Protein AF-A0A8S3ZNB7-F1 (afdb_monomer)

Foldseek 3Di:
DLVCLVPPPDADLQRPNPDPVSPQGFFDFDDDPDQDDACVQAQHRDQADPVRHGDDFPQVCCVPPPPDDDDDPPDDPVVVVVVVQQCLQAFDWAFDDDDDFQDDPVQAHDPDRPDSQWDWTADDCPPPPQHRGIHTDGHTDWDDDDPVDDHGRTTIGGRHGNDSPSCVQQPNHPVSNVVNDDD

Structure (mmCIF, N/CA/C/O backbone):
data_AF-A0A8S3ZNB7-F1
#
_entry.id   AF-A0A8S3ZNB7-F1
#
loop_
_atom_site.group_PDB
_atom_site.id
_atom_site.type_symbol
_atom_site.label_atom_id
_atom_site.label_alt_id
_atom_site.label_comp_id
_atom_site.label_asym_id
_atom_site.label_entity_id
_atom_site.label_seq_id
_atom_site.pdbx_PDB_ins_code
_atom_site.Cartn_x
_atom_site.Cartn_y
_atom_site.Cartn_z
_atom_site.occupancy
_atom_site.B_iso_or_equiv
_atom_site.auth_seq_id
_atom_site.auth_comp_id
_atom_site.auth_asym_id
_atom_site.auth_atom_id
_atom_site.pdbx_PDB_model_num
ATOM 1 N N . TRP A 1 1 ? 9.602 6.686 -29.258 1.00 55.78 1 TRP A N 1
ATOM 2 C CA . TRP A 1 1 ? 10.074 6.447 -27.876 1.00 55.78 1 TRP A CA 1
ATOM 3 C C . TRP A 1 1 ? 10.249 4.960 -27.547 1.00 55.78 1 TRP A C 1
ATOM 5 O O . TRP A 1 1 ? 11.166 4.653 -26.804 1.00 55.78 1 TRP A O 1
ATOM 15 N N . CYS A 1 2 ? 9.500 4.031 -28.161 1.00 67.31 2 CYS A N 1
ATOM 16 C CA . CYS A 1 2 ? 9.792 2.581 -28.117 1.00 67.31 2 CYS A CA 1
ATOM 17 C C . CYS A 1 2 ? 9.969 1.980 -29.528 1.00 67.31 2 CYS A C 1
ATOM 19 O O . CYS A 1 2 ? 9.557 0.858 -29.792 1.00 67.31 2 CYS A O 1
ATOM 21 N N . SER A 1 3 ? 10.538 2.749 -30.460 1.00 56.16 3 SER A N 1
ATOM 22 C CA . SER A 1 3 ? 10.407 2.554 -31.913 1.00 56.16 3 SER A CA 1
ATOM 23 C C . SER A 1 3 ? 11.008 1.254 -32.470 1.00 56.16 3 SER A C 1
ATOM 25 O O . SER A 1 3 ? 10.801 0.972 -33.639 1.00 56.16 3 SER A O 1
ATOM 27 N N . ASN A 1 4 ? 11.730 0.475 -31.657 1.00 59.22 4 ASN A N 1
ATOM 28 C CA . ASN A 1 4 ? 12.315 -0.817 -32.020 1.00 59.22 4 ASN A CA 1
ATOM 29 C C . ASN A 1 4 ? 12.256 -1.801 -30.832 1.00 59.22 4 ASN A C 1
ATOM 31 O O . ASN A 1 4 ? 13.291 -2.267 -30.362 1.00 59.22 4 ASN A O 1
ATOM 35 N N . GLN A 1 5 ? 11.057 -2.120 -30.321 1.00 56.62 5 GLN A N 1
ATOM 36 C CA . GLN A 1 5 ? 10.879 -3.191 -29.316 1.00 56.62 5 GLN A CA 1
ATOM 37 C C . GLN A 1 5 ? 11.527 -4.515 -29.760 1.00 56.62 5 GLN A C 1
ATOM 39 O O . GLN A 1 5 ? 12.118 -5.207 -28.940 1.00 56.62 5 GLN A O 1
ATOM 44 N N . ALA A 1 6 ? 11.501 -4.812 -31.065 1.00 56.75 6 ALA A N 1
ATOM 45 C CA . ALA A 1 6 ? 12.107 -6.006 -31.655 1.00 56.75 6 ALA A CA 1
ATOM 46 C C . ALA A 1 6 ? 13.646 -6.092 -31.517 1.00 56.75 6 ALA A C 1
ATOM 48 O O . ALA A 1 6 ? 14.192 -7.173 -31.699 1.00 56.75 6 ALA A O 1
ATOM 49 N N . ASN A 1 7 ? 14.339 -4.992 -31.175 1.00 59.81 7 ASN A N 1
ATOM 50 C CA . ASN A 1 7 ? 15.801 -4.954 -30.998 1.00 59.81 7 ASN A CA 1
ATOM 51 C C . ASN A 1 7 ? 16.247 -4.761 -29.537 1.00 59.81 7 ASN A C 1
ATOM 53 O O . ASN A 1 7 ? 17.444 -4.629 -29.280 1.00 59.81 7 ASN A O 1
ATOM 57 N N . MET A 1 8 ? 15.328 -4.717 -28.566 1.00 71.25 8 MET A N 1
ATOM 58 C CA . MET A 1 8 ? 15.715 -4.681 -27.153 1.00 71.25 8 MET A CA 1
ATOM 59 C C . MET A 1 8 ? 15.922 -6.110 -26.649 1.00 71.25 8 MET A C 1
ATOM 61 O O . MET A 1 8 ? 14.964 -6.826 -26.380 1.00 71.25 8 MET A O 1
ATOM 65 N N . MET A 1 9 ? 17.184 -6.523 -26.520 1.00 84.62 9 MET A N 1
ATOM 66 C CA . MET A 1 9 ? 17.544 -7.844 -25.984 1.00 84.62 9 MET A CA 1
ATOM 67 C C . MET A 1 9 ? 17.216 -7.984 -24.488 1.00 84.62 9 MET A C 1
ATOM 69 O O . MET A 1 9 ? 16.972 -9.090 -24.011 1.00 84.62 9 MET A O 1
ATOM 73 N N . PHE A 1 10 ? 17.191 -6.869 -23.751 1.00 89.25 10 PHE A N 1
ATOM 74 C CA . PHE A 1 10 ? 16.991 -6.838 -22.303 1.00 89.25 10 PHE A CA 1
ATOM 75 C C . PHE A 1 10 ? 15.870 -5.880 -21.899 1.00 89.25 10 PHE A C 1
ATOM 77 O O . PHE A 1 10 ? 15.550 -4.924 -22.607 1.00 89.25 10 PHE A O 1
ATOM 84 N N . ARG A 1 11 ? 15.289 -6.152 -20.727 1.00 92.25 11 ARG A N 1
ATOM 85 C CA . ARG A 1 11 ? 14.258 -5.322 -20.097 1.00 92.25 11 ARG A CA 1
ATOM 86 C C . ARG A 1 11 ? 14.862 -3.990 -19.652 1.00 92.25 11 ARG A C 1
ATOM 88 O O . ARG A 1 11 ? 16.027 -3.934 -19.265 1.00 92.25 11 ARG A O 1
ATOM 95 N N . LYS A 1 12 ? 14.052 -2.935 -19.664 1.00 93.44 12 LYS A N 1
ATOM 96 C CA . LYS A 1 12 ? 14.385 -1.680 -18.985 1.00 93.44 12 LYS A CA 1
ATOM 97 C C . LYS A 1 12 ? 14.098 -1.801 -17.493 1.00 93.44 12 LYS A C 1
ATOM 99 O O . LYS A 1 12 ? 13.125 -2.457 -17.129 1.00 93.44 12 LYS A O 1
ATOM 104 N N . ASN A 1 13 ? 14.894 -1.124 -16.666 1.00 95.94 13 ASN A N 1
ATOM 105 C CA . ASN A 1 13 ? 14.754 -1.172 -15.206 1.00 95.94 13 ASN A CA 1
ATOM 106 C C . ASN A 1 13 ? 13.382 -0.648 -14.737 1.00 95.94 13 ASN A C 1
ATOM 108 O O . ASN A 1 13 ? 12.815 -1.157 -13.783 1.00 95.94 13 ASN A O 1
ATOM 112 N N . ASP A 1 14 ? 12.810 0.336 -15.436 1.00 96.12 14 ASP A N 1
ATOM 113 C CA . ASP A 1 14 ? 11.497 0.916 -15.122 1.00 96.12 14 ASP A CA 1
ATOM 114 C C . ASP A 1 14 ? 10.308 0.170 -15.763 1.00 96.12 14 ASP A C 1
ATOM 116 O O . ASP A 1 14 ? 9.155 0.583 -15.620 1.00 96.12 14 ASP A O 1
ATOM 120 N N . GLY A 1 15 ? 10.561 -0.909 -16.510 1.00 95.44 15 GLY A N 1
ATOM 121 C CA . GLY A 1 15 ? 9.535 -1.681 -17.214 1.00 95.44 15 GLY A CA 1
ATOM 122 C C . GLY A 1 15 ? 8.896 -0.977 -18.422 1.00 95.44 15 GLY A C 1
ATOM 123 O O . GLY A 1 15 ? 7.962 -1.522 -19.026 1.00 95.44 15 GLY A O 1
ATOM 124 N N . THR A 1 16 ? 9.366 0.212 -18.819 1.00 94.12 16 THR A N 1
ATOM 125 C CA . THR A 1 16 ? 8.870 0.879 -20.032 1.00 94.12 16 THR A CA 1
ATOM 126 C C . THR A 1 16 ? 9.220 0.084 -21.287 1.00 94.12 16 THR A C 1
ATOM 128 O O . THR A 1 16 ? 10.152 -0.718 -21.326 1.00 94.12 16 THR A O 1
ATOM 131 N N . CYS A 1 17 ? 8.435 0.281 -22.344 1.00 91.38 17 CYS A N 1
ATOM 132 C CA . CYS A 1 17 ? 8.537 -0.442 -23.608 1.00 91.38 17 CYS A CA 1
ATOM 133 C C . CYS A 1 17 ? 8.298 -1.962 -23.534 1.00 91.38 17 CYS A C 1
ATOM 135 O O . CYS A 1 17 ? 8.393 -2.604 -24.575 1.00 91.38 17 CYS A O 1
ATOM 137 N N . ASN A 1 18 ? 7.914 -2.548 -22.392 1.00 91.88 18 ASN A N 1
ATOM 138 C CA . ASN A 1 18 ? 7.404 -3.928 -22.372 1.00 91.88 18 ASN A CA 1
ATOM 139 C C . ASN A 1 18 ? 5.984 -4.010 -22.975 1.00 91.88 18 ASN A C 1
ATOM 141 O O . ASN A 1 18 ? 5.643 -4.935 -23.703 1.00 91.88 18 ASN A O 1
ATOM 145 N N . HIS A 1 19 ? 5.171 -2.975 -22.747 1.00 90.06 19 HIS A N 1
ATOM 146 C CA . HIS A 1 19 ? 3.858 -2.794 -23.368 1.00 90.06 19 HIS A CA 1
ATOM 147 C C . HIS A 1 19 ? 3.830 -1.477 -24.170 1.00 90.06 19 HIS A C 1
ATOM 149 O O . HIS A 1 19 ? 4.389 -0.492 -23.683 1.00 90.06 19 HIS A O 1
ATOM 155 N N . PRO A 1 20 ? 3.151 -1.389 -25.337 1.00 84.81 20 PRO A N 1
ATOM 156 C CA . PRO A 1 20 ? 3.109 -0.165 -26.156 1.00 84.81 20 PRO A CA 1
ATOM 157 C C . PRO A 1 20 ? 2.665 1.100 -25.403 1.00 84.81 20 PRO A C 1
ATOM 159 O O . PRO A 1 20 ? 3.195 2.182 -25.629 1.00 84.81 20 PRO A O 1
ATOM 162 N N . ASN A 1 21 ? 1.742 0.947 -24.449 1.00 87.06 21 ASN A N 1
ATOM 163 C CA . ASN A 1 21 ? 1.253 2.031 -23.579 1.00 87.06 21 ASN A CA 1
ATOM 164 C C . ASN A 1 21 ? 1.983 2.125 -22.222 1.00 87.06 21 ASN A C 1
ATOM 166 O O . ASN A 1 21 ? 1.493 2.783 -21.303 1.00 87.06 21 ASN A O 1
ATOM 170 N N . ASN A 1 22 ? 3.119 1.435 -22.061 1.00 90.69 22 ASN A N 1
ATOM 171 C CA . ASN A 1 22 ? 3.858 1.313 -20.798 1.00 90.69 22 ASN A CA 1
ATOM 172 C C . ASN A 1 22 ? 2.982 0.823 -19.628 1.00 90.69 22 ASN A C 1
ATOM 174 O O . ASN A 1 22 ? 3.114 1.302 -18.503 1.00 90.69 22 ASN A O 1
ATOM 178 N N . LEU A 1 23 ? 2.050 -0.100 -19.892 1.00 91.31 23 LEU A N 1
ATOM 179 C CA . LEU A 1 23 ? 1.300 -0.768 -18.828 1.00 91.31 23 LEU A CA 1
ATOM 180 C C . LEU A 1 23 ? 2.263 -1.647 -18.031 1.00 91.31 23 LEU A C 1
ATOM 182 O O . LEU A 1 23 ? 3.055 -2.370 -18.627 1.00 91.31 23 LEU A O 1
ATOM 186 N N . GLY A 1 24 ? 2.197 -1.561 -16.704 1.00 94.44 24 GLY A N 1
ATOM 187 C CA . GLY A 1 24 ? 3.090 -2.288 -15.799 1.00 94.44 24 GLY A CA 1
ATOM 188 C C . GLY A 1 24 ? 4.463 -1.646 -15.582 1.00 94.44 24 GLY A C 1
ATOM 189 O O . GLY A 1 24 ? 5.250 -2.183 -14.811 1.00 94.44 24 GLY A O 1
ATOM 190 N N . ALA A 1 25 ? 4.752 -0.505 -16.215 1.00 96.19 25 ALA A N 1
ATOM 191 C CA . ALA A 1 25 ? 5.945 0.275 -15.896 1.00 96.19 25 ALA A CA 1
ATOM 192 C C . ALA A 1 25 ? 5.847 0.895 -14.489 1.00 96.19 25 ALA A C 1
ATOM 194 O O . ALA A 1 25 ? 4.748 1.180 -14.002 1.00 96.19 25 ALA A O 1
ATOM 195 N N . ALA A 1 26 ? 6.995 1.143 -13.864 1.00 95.94 26 ALA A N 1
ATOM 196 C CA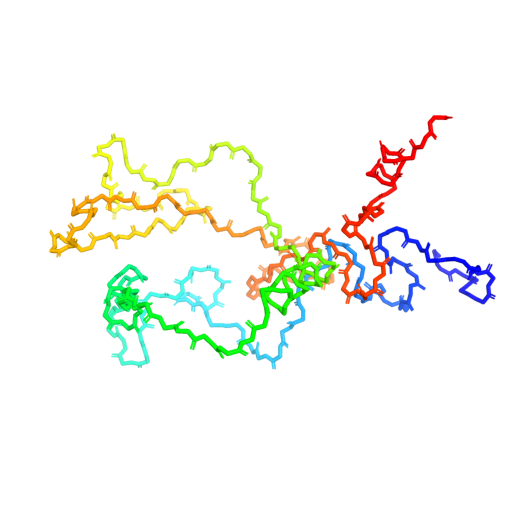 . ALA A 1 26 ? 7.079 1.825 -12.581 1.00 95.94 26 ALA A CA 1
ATOM 197 C C . ALA A 1 26 ? 6.506 3.251 -12.657 1.00 95.94 26 ALA A C 1
ATOM 199 O O . ALA A 1 26 ? 6.530 3.916 -13.696 1.00 95.94 26 ALA A O 1
ATOM 200 N N . GLY A 1 27 ? 5.928 3.720 -11.551 1.00 92.75 27 GLY A N 1
ATOM 201 C CA . GLY A 1 27 ? 5.276 5.029 -11.461 1.00 92.75 27 GLY A CA 1
ATOM 202 C C . GLY A 1 27 ? 3.918 5.107 -12.167 1.00 92.75 27 GLY A C 1
ATOM 203 O O . GLY A 1 27 ? 3.351 6.195 -12.285 1.00 92.75 27 GLY A O 1
ATOM 204 N N . LYS A 1 28 ? 3.370 3.982 -12.643 1.00 92.19 28 LYS A N 1
ATOM 205 C CA . LYS A 1 28 ? 2.026 3.922 -13.230 1.00 92.19 28 LYS A CA 1
ATOM 206 C C . LYS A 1 28 ? 0.956 3.748 -12.147 1.00 92.19 28 LYS A C 1
ATOM 208 O O . LYS A 1 28 ? 1.213 3.125 -11.115 1.00 92.19 28 LYS A O 1
ATOM 213 N N . PRO A 1 29 ? -0.265 4.269 -12.352 1.00 92.00 29 PRO A N 1
ATOM 214 C CA . PRO A 1 29 ? -1.359 4.015 -11.425 1.00 92.00 29 PRO A CA 1
ATOM 215 C C . PRO A 1 29 ? -1.776 2.549 -11.441 1.00 92.00 29 PRO A C 1
ATOM 217 O O . PRO A 1 29 ? -1.704 1.888 -12.480 1.00 92.00 29 PRO A O 1
ATOM 220 N N . PHE A 1 30 ? -2.267 2.057 -10.306 1.00 93.00 30 PHE A N 1
ATOM 221 C CA . PHE A 1 30 ? -2.846 0.718 -10.242 1.00 93.00 30 PHE A CA 1
ATOM 222 C C . PHE A 1 30 ? -4.042 0.578 -11.187 1.00 93.00 30 PHE A C 1
ATOM 224 O O . PHE A 1 30 ? -4.885 1.473 -11.297 1.00 93.00 30 PHE A O 1
ATOM 231 N N . ALA A 1 31 ? -4.155 -0.594 -11.811 1.00 91.81 31 ALA A N 1
ATOM 232 C CA . ALA A 1 31 ? -5.364 -0.972 -12.524 1.00 91.81 31 ALA A CA 1
ATOM 233 C C . ALA A 1 31 ? -6.538 -1.107 -11.539 1.00 91.81 31 ALA A C 1
ATOM 235 O O . ALA A 1 31 ? -6.407 -1.662 -10.447 1.00 91.81 31 ALA A O 1
ATOM 236 N N . ARG A 1 32 ? -7.711 -0.608 -11.934 1.00 91.12 32 ARG A N 1
ATOM 237 C CA . ARG A 1 32 ? -8.954 -0.739 -11.169 1.00 91.12 32 ARG A CA 1
ATOM 238 C C . ARG A 1 32 ? -9.803 -1.846 -11.791 1.00 91.12 32 ARG A C 1
ATOM 240 O O . ARG A 1 32 ? -10.318 -1.670 -12.888 1.00 91.12 32 ARG A O 1
ATOM 247 N N . LEU A 1 33 ? -9.959 -2.967 -11.084 1.00 94.50 33 LEU A N 1
ATOM 248 C CA . LEU A 1 33 ? -10.897 -4.030 -11.482 1.00 94.50 33 LEU A CA 1
ATOM 249 C C . LEU A 1 33 ? -12.359 -3.628 -11.240 1.00 94.50 33 LEU A C 1
ATOM 251 O O . LEU A 1 33 ? -13.254 -4.092 -11.936 1.00 94.50 33 LEU A O 1
ATOM 255 N N . LEU A 1 34 ? -12.589 -2.755 -10.256 1.00 94.31 34 LEU A N 1
ATOM 256 C CA . LEU A 1 34 ? -13.883 -2.168 -9.924 1.00 94.31 34 LEU A CA 1
ATOM 257 C C . LEU A 1 34 ? -13.736 -0.651 -9.737 1.00 94.31 34 LEU A C 1
ATOM 259 O O . LEU A 1 34 ? -12.644 -0.193 -9.370 1.00 94.31 34 LEU A O 1
ATOM 263 N N . PRO A 1 35 ? -14.812 0.132 -9.949 1.00 92.00 35 PRO A N 1
ATOM 264 C CA . PRO A 1 35 ? -14.812 1.556 -9.641 1.00 92.00 35 PRO A CA 1
ATOM 265 C C . PRO A 1 35 ? -14.428 1.825 -8.174 1.00 92.00 35 PRO A C 1
ATOM 267 O O . PRO A 1 35 ? -14.829 1.069 -7.288 1.00 92.00 35 PRO A O 1
ATOM 270 N N . PRO A 1 36 ? -13.650 2.882 -7.890 1.00 91.50 36 PRO A N 1
ATOM 271 C CA . PRO A 1 36 ? -13.284 3.234 -6.522 1.00 91.50 36 PRO A CA 1
ATOM 272 C C . PRO A 1 36 ? -14.477 3.801 -5.737 1.00 91.50 36 PRO A C 1
ATOM 274 O O . PRO A 1 36 ? -15.248 4.605 -6.257 1.00 91.50 36 PRO A O 1
ATOM 277 N N . GLU A 1 37 ? -14.574 3.443 -4.454 1.00 92.75 37 GLU A N 1
ATOM 278 C CA . GLU A 1 37 ? -15.569 3.977 -3.515 1.00 92.75 37 GLU A CA 1
ATOM 279 C C . GLU A 1 37 ? -14.891 4.885 -2.474 1.00 92.75 37 GLU A C 1
ATOM 281 O O . GLU A 1 37 ? -14.244 4.411 -1.538 1.00 92.75 37 GLU A O 1
ATOM 286 N N . TYR A 1 38 ? -15.059 6.198 -2.633 1.00 92.81 38 TYR A N 1
ATOM 287 C CA . TYR A 1 38 ? -14.654 7.226 -1.666 1.00 92.81 38 TYR A CA 1
ATOM 288 C C . TYR A 1 38 ? -15.892 7.851 -1.012 1.00 92.81 38 TYR A C 1
ATOM 290 O O . TYR A 1 38 ? -16.961 7.867 -1.619 1.00 92.81 38 TYR A O 1
ATOM 298 N N . ASP A 1 39 ? -15.758 8.390 0.203 1.00 92.44 39 ASP A N 1
ATOM 299 C CA . ASP A 1 39 ? -16.885 8.968 0.956 1.00 92.44 39 ASP A CA 1
ATOM 300 C C . ASP A 1 39 ? -17.510 10.182 0.246 1.00 92.44 39 ASP A C 1
ATOM 302 O O . ASP A 1 39 ? -18.717 10.397 0.307 1.00 92.44 39 ASP A O 1
ATOM 306 N N . ASP A 1 40 ? -16.677 10.948 -0.462 1.00 90.44 40 ASP A N 1
ATOM 307 C CA . ASP A 1 40 ? -17.042 12.087 -1.313 1.00 90.44 40 ASP A CA 1
ATOM 308 C C . ASP A 1 40 ? -17.089 11.721 -2.812 1.00 90.44 40 ASP A C 1
ATOM 310 O O . ASP A 1 40 ? -17.169 12.603 -3.666 1.00 90.44 40 ASP A O 1
ATOM 314 N N . GLY A 1 41 ? -16.967 10.431 -3.151 1.00 90.38 41 GLY A N 1
ATOM 315 C CA . GLY A 1 41 ? -16.856 9.938 -4.529 1.00 90.38 41 GLY A CA 1
ATOM 316 C C . GLY A 1 41 ? -15.539 10.287 -5.235 1.00 90.38 41 GLY A C 1
ATOM 317 O O . GLY A 1 41 ? -15.381 10.001 -6.420 1.00 90.38 41 GLY A O 1
ATOM 318 N N . VAL A 1 42 ? -14.584 10.902 -4.534 1.00 89.06 42 VAL A N 1
ATOM 319 C CA . VAL A 1 42 ? -13.408 11.515 -5.151 1.00 89.06 42 VAL A CA 1
ATOM 320 C C . VAL A 1 42 ? -12.102 11.083 -4.491 1.00 89.06 42 VAL A C 1
ATOM 322 O O . VAL A 1 42 ? -11.207 10.592 -5.179 1.00 89.06 42 VAL A O 1
ATOM 325 N N . SER A 1 43 ? -11.945 11.331 -3.193 1.00 87.44 43 SER A N 1
ATOM 326 C CA . SER A 1 43 ? -10.657 11.202 -2.506 1.00 87.44 43 SER A CA 1
ATOM 327 C C . SER A 1 43 ? -10.762 10.949 -1.011 1.00 87.44 43 SER A C 1
ATOM 329 O O . SER A 1 43 ? -9.852 10.342 -0.445 1.00 87.44 43 SER A O 1
ATOM 331 N N . VAL A 1 44 ? -11.826 11.400 -0.348 1.00 90.69 44 VAL A N 1
ATOM 332 C CA . VAL A 1 44 ? -11.971 11.221 1.097 1.00 90.69 44 VAL A CA 1
ATOM 333 C C . VAL A 1 44 ? -12.136 9.725 1.361 1.00 90.69 44 VAL A C 1
ATOM 335 O O . VAL A 1 44 ? -13.088 9.136 0.841 1.00 90.69 44 VAL A O 1
ATOM 338 N N . PRO A 1 45 ? -11.217 9.075 2.112 1.00 92.81 45 PRO A N 1
ATOM 339 C CA . PRO A 1 45 ? -11.358 7.663 2.439 1.00 92.81 45 PRO A CA 1
ATOM 340 C C . PRO A 1 45 ? -12.747 7.390 3.003 1.00 92.81 45 PRO A C 1
ATOM 342 O O . PRO A 1 45 ? -13.280 8.203 3.759 1.00 92.81 45 PRO A O 1
ATOM 345 N N . ARG A 1 46 ? -13.338 6.267 2.600 1.00 94.25 46 ARG A N 1
ATOM 346 C CA . ARG A 1 46 ? -14.690 5.893 3.003 1.00 94.25 46 ARG A CA 1
ATOM 347 C C . ARG A 1 46 ? -14.807 5.865 4.528 1.00 94.25 46 ARG A C 1
ATOM 349 O O . ARG A 1 46 ? -14.038 5.170 5.188 1.00 94.25 46 ARG A O 1
ATOM 356 N N . GLN A 1 47 ? -15.792 6.582 5.061 1.00 92.94 47 GLN A N 1
ATOM 357 C CA . GLN A 1 47 ? -16.063 6.667 6.500 1.00 92.94 47 GLN A CA 1
ATOM 358 C C . GLN A 1 47 ? -17.452 6.147 6.861 1.00 92.94 47 GLN A C 1
ATOM 360 O O . GLN A 1 47 ? -17.712 5.895 8.034 1.00 92.94 47 GLN A O 1
ATOM 365 N N . ARG A 1 48 ? -18.339 5.954 5.876 1.00 95.38 48 ARG A N 1
ATOM 366 C CA . ARG A 1 48 ? -19.709 5.474 6.096 1.00 95.38 48 ARG A CA 1
ATOM 367 C C . ARG A 1 48 ? -20.007 4.142 5.403 1.00 95.38 48 ARG A C 1
ATOM 369 O O . ARG A 1 48 ? -19.526 3.847 4.303 1.00 95.38 48 ARG A O 1
ATOM 376 N N . GLY A 1 49 ? -20.810 3.319 6.072 1.00 94.00 49 GLY A N 1
ATOM 377 C CA . GLY A 1 49 ? -21.373 2.077 5.549 1.00 94.00 49 GLY A CA 1
ATOM 378 C C . GLY A 1 49 ? -22.462 2.324 4.501 1.00 94.00 49 GLY A C 1
ATOM 379 O O . GLY A 1 49 ? -22.866 3.457 4.248 1.00 94.00 49 GLY A O 1
ATOM 380 N N . LYS A 1 50 ? -22.955 1.249 3.870 1.00 91.19 50 LYS A N 1
ATOM 381 C CA . LYS A 1 50 ? -24.085 1.335 2.917 1.00 91.19 50 LYS A CA 1
ATOM 382 C C . LYS A 1 50 ? -25.390 1.786 3.586 1.00 91.19 50 LYS A C 1
ATOM 384 O O . LYS A 1 50 ? -26.270 2.308 2.917 1.00 91.19 50 LYS A O 1
ATOM 389 N N . ASP A 1 51 ? -25.495 1.589 4.895 1.00 94.50 51 ASP A N 1
ATOM 390 C CA . ASP A 1 51 ? -26.591 2.037 5.754 1.00 94.50 51 ASP A CA 1
ATOM 391 C C . ASP A 1 51 ? -26.429 3.494 6.231 1.00 94.50 51 ASP A C 1
ATOM 393 O O . ASP A 1 51 ? -27.231 3.975 7.029 1.00 94.50 51 ASP A O 1
ATOM 397 N N . GLY A 1 52 ? -25.384 4.193 5.772 1.00 93.19 52 GLY A N 1
ATOM 398 C CA . GLY A 1 52 ? -25.083 5.578 6.132 1.00 93.19 52 GLY A CA 1
ATOM 399 C C . GLY A 1 52 ? -24.444 5.759 7.511 1.00 93.19 52 GLY A C 1
ATOM 400 O O . GLY A 1 52 ? -24.086 6.885 7.859 1.00 93.19 52 GLY A O 1
ATOM 401 N N . LYS A 1 53 ? -24.263 4.685 8.291 1.00 96.25 53 LYS A N 1
ATOM 402 C CA . LYS A 1 53 ? -23.658 4.761 9.627 1.00 96.25 53 LYS A CA 1
ATOM 403 C C . LYS A 1 53 ? -22.132 4.876 9.545 1.00 96.25 53 LYS A C 1
ATOM 405 O O . LYS A 1 53 ? -21.547 4.384 8.577 1.00 96.25 53 LYS A O 1
ATOM 410 N N . PRO A 1 54 ? -21.468 5.488 10.543 1.00 95.25 54 PRO A N 1
ATOM 411 C CA . PRO A 1 54 ? -20.011 5.498 10.620 1.00 95.25 54 PRO A CA 1
ATOM 412 C C . PRO A 1 54 ? -19.429 4.080 10.617 1.00 95.25 54 PRO A C 1
ATOM 414 O O . PRO A 1 54 ? -19.941 3.186 11.293 1.00 95.25 54 PRO A O 1
ATOM 417 N N . LEU A 1 55 ? -18.353 3.879 9.859 1.00 95.75 55 LEU A N 1
ATOM 418 C CA . LEU A 1 55 ? -17.570 2.651 9.899 1.00 95.75 55 LEU A CA 1
ATOM 419 C C . LEU A 1 55 ? -16.806 2.565 11.230 1.00 95.75 55 LEU A C 1
ATOM 421 O O . LEU A 1 55 ? -16.343 3.589 11.736 1.00 95.75 55 LEU A O 1
ATOM 425 N N . PRO A 1 56 ? -16.635 1.357 11.795 1.00 95.25 56 PRO A N 1
ATOM 426 C CA . PRO A 1 56 ? -15.784 1.174 12.963 1.00 95.25 56 PRO A CA 1
ATOM 427 C C . PRO A 1 56 ? -14.332 1.526 12.626 1.00 95.25 56 PRO A C 1
ATOM 429 O O . PRO A 1 56 ? -13.884 1.348 11.490 1.00 95.25 56 PRO A O 1
ATOM 432 N N . SER A 1 57 ? -13.568 1.971 13.626 1.00 95.25 57 SER A N 1
ATOM 433 C CA . SER A 1 57 ? -12.142 2.221 13.425 1.00 95.25 57 SER A CA 1
ATOM 434 C C . SER A 1 57 ? -11.411 0.932 13.028 1.00 95.25 57 SER A C 1
ATOM 436 O O . SER A 1 57 ? -11.759 -0.168 13.471 1.00 95.25 57 SER A O 1
ATOM 438 N N . ALA A 1 58 ? -10.357 1.053 12.214 1.00 96.19 58 ALA A N 1
ATOM 439 C CA . ALA A 1 58 ? -9.565 -0.103 11.786 1.00 96.19 58 ALA A CA 1
ATOM 440 C C . ALA A 1 58 ? -9.000 -0.889 12.984 1.00 96.19 58 ALA A C 1
ATOM 442 O O . ALA A 1 58 ? -8.910 -2.118 12.945 1.00 96.19 58 ALA A O 1
ATOM 443 N N . ARG A 1 59 ? -8.686 -0.193 14.086 1.00 95.88 59 ARG A N 1
ATOM 444 C CA . ARG A 1 59 ? -8.228 -0.829 15.319 1.00 95.88 59 ARG A CA 1
ATOM 445 C C . ARG A 1 59 ? -9.335 -1.613 16.024 1.00 95.88 59 ARG A C 1
ATOM 447 O O . ARG A 1 59 ? -9.081 -2.740 16.441 1.00 95.88 59 ARG A O 1
ATOM 454 N N . ALA A 1 60 ? -10.554 -1.079 16.105 1.00 95.12 60 ALA A N 1
ATOM 455 C CA . ALA A 1 60 ? -11.692 -1.810 16.666 1.00 95.12 60 ALA A CA 1
ATOM 456 C C . ALA A 1 60 ? -11.962 -3.116 15.894 1.00 95.12 60 ALA A C 1
ATOM 458 O O . ALA A 1 60 ? -12.161 -4.175 16.495 1.00 95.12 60 ALA A O 1
ATOM 459 N N . VAL A 1 61 ? -11.890 -3.060 14.559 1.00 96.00 61 VAL A N 1
ATOM 460 C CA . VAL A 1 61 ? -12.008 -4.247 13.695 1.00 96.00 61 VAL A CA 1
ATOM 461 C C . VAL A 1 61 ? -10.859 -5.229 13.936 1.00 96.00 61 VAL A C 1
ATOM 463 O O . VAL A 1 61 ? -11.103 -6.428 14.056 1.00 96.00 61 VAL A O 1
ATOM 466 N N . SER A 1 62 ? -9.618 -4.745 14.052 1.00 95.69 62 SER A N 1
ATOM 467 C CA . SER A 1 62 ? -8.449 -5.581 14.363 1.00 95.69 62 SER A CA 1
ATOM 468 C C . SER A 1 62 ? -8.613 -6.329 15.686 1.00 95.69 62 SER A C 1
ATOM 470 O O . SER A 1 62 ? -8.405 -7.537 15.709 1.00 95.69 62 SER A O 1
ATOM 472 N N . LEU A 1 63 ? -9.035 -5.648 16.754 1.00 94.19 63 LEU A N 1
ATOM 473 C CA . LEU A 1 63 ? -9.248 -6.268 18.067 1.00 94.19 63 LEU A CA 1
ATOM 474 C C . LEU A 1 63 ? -10.355 -7.327 18.044 1.00 94.19 63 LEU A C 1
ATOM 476 O O . LEU A 1 63 ? -10.239 -8.359 18.698 1.00 94.19 63 LEU A O 1
ATOM 480 N N . THR A 1 64 ? -11.424 -7.064 17.291 1.00 94.81 64 THR A N 1
ATOM 481 C CA . THR A 1 64 ? -12.616 -7.920 17.281 1.00 94.81 64 THR A CA 1
ATOM 482 C C . THR A 1 64 ? -12.440 -9.140 16.377 1.00 94.81 64 THR A C 1
ATOM 484 O O . THR A 1 64 ? -12.824 -10.246 16.751 1.00 94.81 64 THR A O 1
ATOM 487 N N . LEU A 1 65 ? -11.875 -8.955 15.179 1.00 96.06 65 LEU A N 1
ATOM 488 C CA . LEU A 1 65 ? -11.805 -10.000 14.149 1.00 96.06 65 LEU A CA 1
ATOM 489 C C . LEU A 1 65 ? -10.444 -10.697 14.063 1.00 96.06 65 LEU A C 1
ATOM 491 O O . 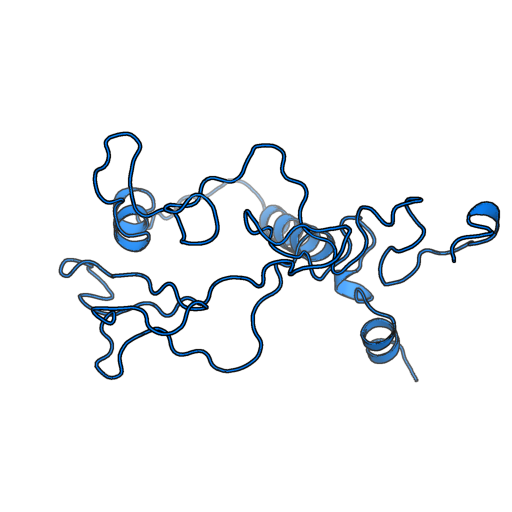LEU A 1 65 ? -10.382 -11.838 13.610 1.00 96.06 65 LEU A O 1
ATOM 495 N N . HIS A 1 66 ? -9.370 -10.043 14.508 1.00 93.31 66 HIS A N 1
ATOM 496 C CA . HIS A 1 66 ? -8.005 -10.576 14.460 1.00 93.31 66 HIS A CA 1
ATOM 497 C C . HIS A 1 66 ? -7.375 -10.628 15.862 1.00 93.31 66 HIS A C 1
ATOM 499 O O . HIS A 1 66 ? -6.294 -10.067 16.066 1.00 93.31 66 HIS A O 1
ATOM 505 N N . PRO A 1 67 ? -8.027 -11.269 16.854 1.00 88.44 67 PRO A N 1
ATOM 506 C CA . PRO A 1 67 ? -7.412 -11.429 18.161 1.00 88.44 67 PRO A CA 1
ATOM 507 C C . PRO A 1 67 ? -6.131 -12.268 18.028 1.00 88.44 67 PRO A C 1
ATOM 509 O O . PRO A 1 67 ? -6.071 -13.155 17.167 1.00 88.44 67 PRO A O 1
ATOM 512 N N . PRO A 1 68 ? -5.112 -12.017 18.866 1.00 86.19 68 PRO A N 1
ATOM 513 C CA . PRO A 1 68 ? -3.891 -12.806 18.851 1.00 86.19 68 PRO A CA 1
ATOM 514 C C . PRO A 1 68 ? -4.235 -14.273 19.114 1.00 86.19 68 PRO A C 1
ATOM 516 O O . PRO A 1 68 ? -4.907 -14.608 20.091 1.00 86.19 68 PRO A O 1
ATOM 519 N N . LYS A 1 69 ? -3.791 -15.145 18.214 1.00 88.31 69 LYS A N 1
ATOM 520 C CA . LYS A 1 69 ? -3.919 -16.593 18.345 1.00 88.31 69 LYS A CA 1
ATOM 521 C C . LYS A 1 69 ? -2.593 -17.219 17.964 1.00 88.31 69 LYS A C 1
ATOM 523 O O . LYS A 1 69 ? -2.034 -16.879 16.924 1.00 88.31 69 LYS A O 1
ATOM 528 N N . ASP A 1 70 ? -2.127 -18.142 18.788 1.00 88.88 70 ASP A N 1
ATOM 529 C CA . ASP A 1 70 ? -0.980 -18.973 18.458 1.00 88.88 70 ASP A CA 1
ATOM 530 C C . ASP A 1 70 ? -1.486 -20.199 17.690 1.00 88.88 70 ASP A C 1
ATOM 532 O O . ASP A 1 70 ? -2.052 -21.129 18.268 1.00 88.88 70 ASP A O 1
ATOM 536 N N . VAL A 1 71 ? -1.416 -20.131 16.360 1.00 88.69 71 VAL A N 1
ATOM 537 C CA . VAL A 1 71 ? -1.910 -21.182 15.463 1.00 88.69 71 VAL A CA 1
ATOM 538 C C . VAL A 1 71 ? -0.773 -21.633 14.566 1.00 88.69 71 VAL A C 1
ATOM 540 O O . VAL A 1 71 ? -0.245 -20.856 13.769 1.00 88.69 71 VAL A O 1
ATOM 543 N N . TYR A 1 72 ? -0.437 -22.917 14.648 1.00 88.12 72 TYR A N 1
ATOM 544 C CA . TYR A 1 72 ? 0.515 -23.528 13.735 1.00 88.12 72 TYR A CA 1
ATOM 545 C C . TYR A 1 72 ? -0.122 -23.737 12.357 1.00 88.12 72 TYR A C 1
ATOM 547 O O . TYR A 1 72 ? -1.175 -24.359 12.233 1.00 88.12 72 TYR A O 1
ATOM 555 N N . SER A 1 73 ? 0.525 -23.223 11.312 1.00 90.56 73 SER A N 1
ATOM 556 C CA . SER A 1 73 ? -0.004 -23.267 9.945 1.00 90.56 73 SER A CA 1
ATOM 557 C C . SER A 1 73 ? 0.254 -24.592 9.220 1.00 90.56 73 SER A C 1
ATOM 559 O O . SER A 1 73 ? -0.392 -24.854 8.210 1.00 90.56 73 SER A O 1
ATOM 561 N N . GLY A 1 74 ? 1.206 -25.411 9.688 1.00 95.00 74 GLY A N 1
ATOM 562 C CA . GLY A 1 74 ? 1.650 -26.621 8.983 1.00 95.00 74 GLY A CA 1
ATOM 563 C C . GLY A 1 74 ? 2.575 -26.371 7.786 1.00 95.00 74 GLY A C 1
ATOM 564 O O . GLY A 1 74 ? 3.052 -27.329 7.184 1.00 95.00 74 GLY A O 1
ATOM 565 N N . TYR A 1 75 ? 2.859 -25.109 7.447 1.00 95.88 75 TYR A N 1
ATOM 566 C CA . TYR A 1 75 ? 3.718 -24.740 6.320 1.00 95.88 75 TYR A CA 1
ATOM 567 C C . TYR A 1 75 ? 5.103 -24.282 6.791 1.00 95.88 75 TYR A C 1
ATOM 569 O O . TYR A 1 75 ? 5.219 -23.650 7.845 1.00 95.88 75 TYR A O 1
ATOM 577 N N . PRO A 1 76 ? 6.168 -24.538 6.008 1.00 96.81 76 PRO A N 1
ATOM 578 C CA . PRO A 1 76 ? 7.478 -23.987 6.313 1.00 96.81 76 PRO A CA 1
ATOM 579 C C . PRO A 1 76 ? 7.464 -22.461 6.149 1.00 96.81 76 PRO A C 1
ATOM 581 O O . PRO A 1 76 ? 6.809 -21.922 5.254 1.00 96.81 76 PRO A O 1
ATOM 584 N N . ILE A 1 77 ? 8.242 -21.762 6.981 1.00 95.69 77 ILE A N 1
ATOM 585 C CA . ILE A 1 77 ? 8.294 -20.287 7.014 1.00 95.69 77 ILE A CA 1
ATOM 586 C C . ILE A 1 77 ? 8.615 -19.658 5.649 1.00 95.69 77 ILE A C 1
ATOM 588 O O . ILE A 1 77 ? 8.157 -18.556 5.348 1.00 95.69 77 ILE A O 1
ATOM 592 N N . ILE A 1 78 ? 9.340 -20.386 4.793 1.00 97.75 78 ILE A N 1
ATOM 593 C CA . ILE A 1 78 ? 9.711 -19.942 3.448 1.00 97.75 78 ILE A CA 1
ATOM 594 C C . ILE A 1 78 ? 8.501 -19.603 2.569 1.00 97.75 78 ILE A C 1
ATOM 596 O O . ILE A 1 78 ? 8.618 -18.739 1.711 1.00 97.75 78 ILE A O 1
ATOM 600 N N . VAL A 1 79 ? 7.329 -20.207 2.804 1.00 97.56 79 VAL A N 1
ATOM 601 C CA . VAL A 1 79 ? 6.107 -19.881 2.048 1.00 97.56 79 VAL A CA 1
ATOM 602 C C . VAL A 1 79 ? 5.691 -18.427 2.287 1.00 97.56 79 VAL A C 1
ATOM 604 O O . VAL A 1 79 ? 5.402 -17.701 1.338 1.00 97.56 79 VAL A O 1
ATOM 607 N N . MET A 1 80 ? 5.708 -17.982 3.547 1.00 96.81 80 MET A N 1
ATOM 608 C CA . MET A 1 80 ? 5.381 -16.599 3.906 1.00 96.81 80 MET A CA 1
ATOM 609 C C . MET A 1 80 ? 6.445 -15.628 3.381 1.00 96.81 80 MET A C 1
ATOM 611 O O . MET A 1 80 ? 6.105 -14.618 2.764 1.00 96.81 80 MET A O 1
ATOM 615 N N . LEU A 1 81 ? 7.724 -15.973 3.559 1.00 97.69 81 LEU A N 1
ATOM 616 C CA . LEU A 1 81 ? 8.844 -15.139 3.114 1.00 97.69 81 LEU A CA 1
ATOM 617 C C . LEU A 1 81 ? 8.861 -14.962 1.593 1.00 97.69 81 LEU A C 1
ATOM 619 O O . LEU A 1 81 ? 9.047 -13.848 1.110 1.00 97.69 81 LEU A O 1
ATOM 623 N N . TRP A 1 82 ? 8.620 -16.033 0.833 1.00 98.00 82 TRP A N 1
ATOM 624 C CA . TRP A 1 82 ? 8.549 -15.962 -0.626 1.00 98.00 82 TRP A CA 1
ATOM 625 C C . TRP A 1 82 ? 7.368 -15.113 -1.100 1.00 98.00 82 TRP A C 1
ATOM 627 O O . TRP A 1 82 ? 7.511 -14.332 -2.038 1.00 98.00 82 TRP A O 1
ATOM 637 N N . GLY A 1 83 ? 6.220 -15.208 -0.419 1.00 98.12 83 GLY A N 1
ATOM 638 C CA . GLY A 1 83 ? 5.066 -14.351 -0.690 1.00 98.12 83 GLY A CA 1
ATOM 639 C C . GLY A 1 83 ? 5.397 -12.864 -0.544 1.00 98.12 83 GLY A C 1
ATOM 640 O O . GLY A 1 83 ? 5.069 -12.077 -1.429 1.00 98.12 83 GLY A O 1
ATOM 641 N N . GLN A 1 84 ? 6.102 -12.483 0.527 1.00 97.88 84 GLN A N 1
ATOM 642 C CA . GLN A 1 84 ? 6.564 -11.104 0.715 1.00 97.88 84 GLN A CA 1
ATOM 643 C C . GLN A 1 84 ? 7.606 -10.699 -0.335 1.00 97.88 84 GLN A C 1
ATOM 645 O O . GLN A 1 84 ? 7.519 -9.609 -0.898 1.00 97.88 84 GLN A O 1
ATOM 650 N N . TRP A 1 85 ? 8.570 -11.578 -0.616 1.00 97.69 85 TRP A N 1
ATOM 651 C CA . TRP A 1 85 ? 9.627 -11.321 -1.591 1.00 97.69 85 TRP A CA 1
ATOM 652 C C . TRP A 1 85 ? 9.066 -11.070 -2.997 1.00 97.69 85 TRP A C 1
ATOM 654 O O . TRP A 1 85 ? 9.479 -10.117 -3.652 1.00 97.69 85 TRP A O 1
ATOM 664 N N . LEU A 1 86 ? 8.081 -11.866 -3.426 1.00 98.38 86 LEU A N 1
ATOM 665 C CA . LEU A 1 86 ? 7.373 -11.671 -4.693 1.00 98.38 86 LEU A CA 1
ATOM 666 C C . LEU A 1 86 ? 6.495 -10.414 -4.674 1.00 98.38 86 LEU A C 1
ATOM 668 O O . LEU A 1 86 ? 6.451 -9.687 -5.661 1.00 98.38 86 LEU A O 1
ATOM 672 N N . ALA A 1 87 ? 5.799 -10.138 -3.565 1.00 98.06 87 ALA A N 1
ATOM 673 C CA . ALA A 1 87 ? 4.980 -8.933 -3.447 1.00 98.06 87 ALA A CA 1
ATOM 674 C C . ALA A 1 87 ? 5.823 -7.662 -3.632 1.00 98.06 87 ALA A C 1
ATOM 676 O O . ALA A 1 87 ? 5.393 -6.751 -4.330 1.00 98.06 87 ALA A O 1
ATOM 677 N N . HIS A 1 88 ? 7.036 -7.623 -3.077 1.00 97.88 88 HIS A N 1
ATOM 678 C CA . HIS A 1 88 ? 7.947 -6.490 -3.248 1.00 97.88 88 HIS A CA 1
ATOM 679 C C . HIS A 1 88 ? 8.465 -6.314 -4.686 1.00 97.88 88 HIS A C 1
ATOM 681 O O . HIS A 1 88 ? 8.877 -5.208 -5.020 1.00 97.88 88 HIS A O 1
ATOM 687 N N . ASP A 1 89 ? 8.437 -7.357 -5.523 1.00 98.50 89 ASP A N 1
ATOM 688 C CA . ASP A 1 89 ? 8.789 -7.257 -6.949 1.00 98.50 89 ASP A CA 1
ATOM 689 C C . ASP A 1 89 ? 7.688 -6.550 -7.752 1.00 98.50 89 ASP A C 1
ATOM 691 O O . ASP A 1 89 ? 7.958 -5.740 -8.625 1.00 98.50 89 ASP A O 1
ATOM 695 N N . ILE A 1 90 ? 6.420 -6.836 -7.434 1.00 97.88 90 ILE A N 1
ATOM 696 C CA . ILE A 1 90 ? 5.288 -6.427 -8.283 1.00 97.88 90 ILE A CA 1
ATOM 697 C C . ILE A 1 90 ? 4.484 -5.245 -7.733 1.00 97.88 90 ILE A C 1
ATOM 699 O O . ILE A 1 90 ? 3.688 -4.643 -8.462 1.00 97.88 90 ILE A O 1
ATOM 703 N N . VAL A 1 91 ? 4.609 -4.933 -6.437 1.00 97.25 91 VAL A N 1
ATOM 704 C CA . VAL A 1 91 ? 3.822 -3.879 -5.793 1.00 97.25 91 VAL A CA 1
ATOM 705 C C . VAL A 1 91 ? 4.578 -3.133 -4.695 1.00 97.25 91 VAL A C 1
ATOM 707 O O . VAL A 1 91 ? 4.993 -3.680 -3.677 1.00 97.25 91 VAL A O 1
ATOM 710 N N . ALA A 1 92 ? 4.622 -1.815 -4.852 1.00 96.38 92 ALA A N 1
ATOM 711 C CA . ALA A 1 92 ? 5.011 -0.866 -3.825 1.00 96.38 92 ALA A CA 1
ATOM 712 C C . ALA A 1 92 ? 4.139 0.378 -3.995 1.00 96.38 92 ALA A C 1
ATOM 714 O O . ALA A 1 92 ? 4.259 1.124 -4.963 1.00 96.38 92 ALA A O 1
ATOM 715 N N . THR A 1 93 ? 3.196 0.590 -3.079 1.00 95.25 93 THR A N 1
ATOM 716 C CA . THR A 1 93 ? 2.323 1.763 -3.174 1.00 95.25 93 THR A CA 1
ATOM 717 C C . THR A 1 93 ? 3.106 3.009 -2.778 1.00 95.25 93 THR A C 1
ATOM 719 O O . THR A 1 93 ? 3.596 3.091 -1.654 1.00 95.25 93 THR A O 1
ATOM 722 N N . ALA A 1 94 ? 3.183 3.997 -3.670 1.00 91.56 94 ALA A N 1
ATOM 723 C CA . ALA A 1 94 ? 3.932 5.219 -3.406 1.00 91.56 94 ALA A CA 1
ATOM 724 C C . ALA A 1 94 ? 3.387 5.966 -2.173 1.00 91.56 94 ALA A C 1
ATOM 726 O O . ALA A 1 94 ? 2.178 6.188 -2.032 1.00 91.56 94 ALA A O 1
ATOM 727 N N . THR A 1 95 ? 4.286 6.400 -1.293 1.00 88.50 95 THR A N 1
ATOM 728 C CA . THR A 1 95 ? 3.974 7.169 -0.080 1.00 88.50 95 THR A CA 1
ATOM 729 C C . THR A 1 95 ? 4.599 8.557 -0.138 1.00 88.50 95 THR A C 1
ATOM 731 O O . THR A 1 95 ? 5.579 8.785 -0.844 1.00 88.50 95 THR A O 1
ATOM 734 N N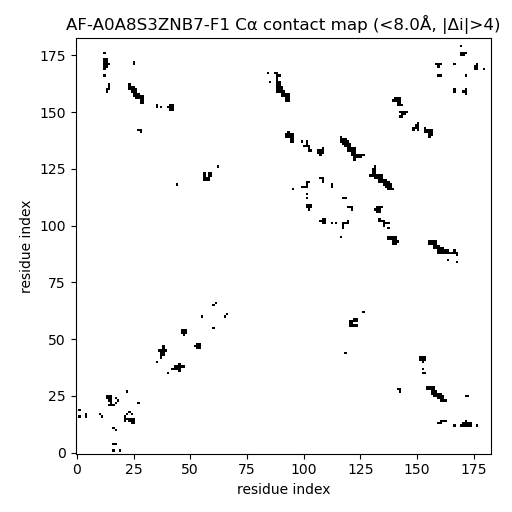 . PHE A 1 96 ? 4.043 9.510 0.611 1.00 85.75 96 PHE A N 1
ATOM 735 C CA . PHE A 1 96 ? 4.659 10.830 0.734 1.00 85.75 96 PHE A CA 1
ATOM 736 C C . PHE A 1 96 ? 6.002 10.727 1.466 1.00 85.75 96 PHE A C 1
ATOM 738 O O . PHE A 1 96 ? 6.109 10.025 2.469 1.00 85.75 96 PHE A O 1
ATOM 745 N N . THR A 1 97 ? 7.011 11.448 0.982 1.00 75.25 97 THR A N 1
ATOM 746 C CA . THR A 1 97 ? 8.314 11.560 1.644 1.00 75.25 97 THR A CA 1
ATOM 747 C C . THR A 1 97 ? 8.247 12.532 2.831 1.00 75.25 97 THR A C 1
ATOM 749 O O . THR A 1 97 ? 7.430 13.458 2.854 1.00 75.25 97 THR A O 1
ATOM 752 N N . GLY A 1 98 ? 9.107 12.312 3.832 1.00 71.81 98 GLY A N 1
ATOM 753 C CA . GLY A 1 98 ? 9.220 13.147 5.035 1.00 71.81 98 GLY A CA 1
ATOM 754 C C . GLY A 1 98 ? 8.348 12.706 6.220 1.00 71.81 98 GLY A C 1
ATOM 755 O O . GLY A 1 98 ? 7.427 11.898 6.087 1.00 71.81 98 GLY A O 1
ATOM 756 N N . ALA A 1 99 ? 8.650 13.250 7.403 1.00 65.19 99 ALA A N 1
ATOM 757 C CA . ALA A 1 99 ? 7.885 12.995 8.621 1.00 65.19 99 ALA A CA 1
ATOM 758 C C . ALA A 1 99 ? 6.513 13.682 8.534 1.00 65.19 99 ALA A C 1
ATOM 760 O O . ALA A 1 99 ? 6.408 14.903 8.619 1.00 65.19 99 ALA A O 1
ATOM 761 N N . ASN A 1 100 ? 5.454 12.892 8.353 1.00 73.25 100 ASN A N 1
ATOM 762 C CA . ASN A 1 100 ? 4.076 13.371 8.400 1.00 73.25 100 ASN A CA 1
ATOM 763 C C . ASN A 1 100 ? 3.440 12.893 9.714 1.00 73.25 100 ASN A C 1
ATOM 765 O O . ASN A 1 100 ? 3.088 11.718 9.851 1.00 73.25 100 ASN A O 1
ATOM 769 N N . THR A 1 101 ? 3.311 13.806 10.679 1.00 86.81 101 THR A N 1
ATOM 770 C CA . THR A 1 101 ? 2.596 13.561 11.938 1.00 86.81 101 THR A CA 1
ATOM 771 C C . THR A 1 101 ? 1.120 13.902 11.750 1.00 86.81 101 THR A C 1
ATOM 773 O O . THR A 1 101 ? 0.749 15.055 11.551 1.00 86.81 101 THR A O 1
ATOM 776 N N . CYS A 1 102 ? 0.287 12.872 11.783 1.00 91.94 102 CYS A N 1
ATOM 777 C CA . CYS A 1 102 ? -1.160 12.914 11.610 1.00 91.94 102 CYS A CA 1
ATOM 778 C C . CYS A 1 102 ? -1.927 12.826 12.931 1.00 91.94 102 CYS A C 1
ATOM 780 O O . CYS A 1 102 ? -3.106 13.172 12.976 1.00 91.94 102 CYS A O 1
ATOM 782 N N . CYS A 1 103 ? -1.272 12.367 13.995 1.00 93.31 103 CYS A N 1
ATOM 783 C CA . CYS A 1 103 ? -1.810 12.420 15.347 1.00 93.31 103 CYS A CA 1
ATOM 784 C C . CYS A 1 103 ? -1.625 13.807 15.965 1.00 93.31 103 CYS A C 1
ATOM 786 O O . CYS A 1 103 ? -0.700 14.542 15.616 1.00 93.31 103 CYS A O 1
ATOM 788 N N . GLY A 1 104 ? -2.509 14.165 16.894 1.00 89.38 104 GLY A N 1
ATOM 789 C CA . GLY A 1 104 ? -2.377 15.385 17.677 1.00 89.38 104 GLY A CA 1
ATOM 790 C C . GLY A 1 104 ? -1.153 15.334 18.592 1.00 89.38 104 GLY A C 1
ATOM 791 O O . GLY A 1 104 ? -0.693 14.26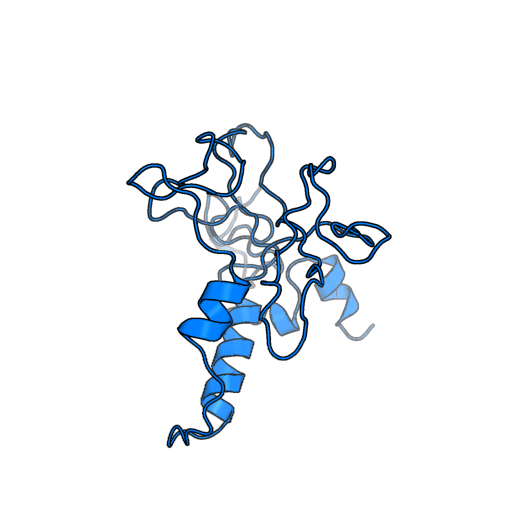3 18.986 1.00 89.38 104 GLY A O 1
ATOM 792 N N . ALA A 1 105 ? -0.643 16.506 18.977 1.00 87.44 105 ALA A N 1
ATOM 793 C CA . ALA A 1 105 ? 0.499 16.620 19.892 1.00 87.44 105 ALA A CA 1
ATOM 794 C C . ALA A 1 105 ? 0.237 15.990 21.276 1.00 87.44 105 ALA A C 1
ATOM 796 O O . ALA A 1 105 ? 1.171 15.618 21.976 1.00 87.44 105 ALA A O 1
ATOM 797 N N . ASN A 1 106 ? -1.034 15.842 21.655 1.00 87.44 106 ASN A N 1
ATOM 798 C CA . ASN A 1 106 ? -1.472 15.155 22.869 1.00 87.44 106 ASN A CA 1
ATOM 799 C C . ASN A 1 106 ? -1.492 13.618 22.737 1.00 87.44 106 ASN A C 1
ATOM 801 O O . ASN A 1 106 ? -1.952 12.944 23.652 1.00 87.44 106 ASN A O 1
ATOM 805 N N . GLY A 1 107 ? -1.069 13.066 21.596 1.00 87.00 107 GLY A N 1
ATOM 806 C CA . GLY A 1 107 ? -1.119 11.633 21.311 1.00 87.00 107 GLY A CA 1
ATOM 807 C C . GLY A 1 107 ? -2.502 11.113 20.911 1.00 87.00 107 GLY A C 1
ATOM 808 O O . GLY A 1 107 ? -2.609 9.940 20.577 1.00 87.00 107 GLY A O 1
ATOM 809 N N . GLY A 1 108 ? -3.541 11.956 20.903 1.00 90.25 108 GLY A N 1
ATOM 810 C CA . GLY A 1 108 ? -4.896 11.604 20.472 1.00 90.25 108 GLY A CA 1
ATOM 811 C C . GLY A 1 108 ? -5.152 11.914 18.996 1.00 90.25 108 GLY A C 1
ATOM 812 O O . GLY A 1 108 ? -4.366 12.597 18.333 1.00 90.25 108 GLY A O 1
ATOM 813 N N . CYS A 1 109 ? -6.262 11.410 18.451 1.00 91.25 109 CYS A N 1
ATOM 814 C CA . CYS A 1 109 ? -6.676 11.783 17.099 1.00 91.25 109 CYS A CA 1
ATOM 815 C C . CYS A 1 109 ? -7.151 13.242 17.107 1.00 91.25 109 CYS A C 1
ATOM 817 O O . CYS A 1 109 ? -7.895 13.634 18.009 1.00 91.25 109 CYS A O 1
ATOM 819 N N . PRO A 1 110 ? -6.739 14.069 16.130 1.00 90.00 110 PRO A N 1
ATOM 820 C CA . PRO A 1 110 ? -7.244 15.428 16.046 1.00 90.00 110 PRO A CA 1
ATOM 821 C C . PRO A 1 110 ? -8.754 15.401 15.740 1.00 90.00 110 PRO A C 1
ATOM 823 O O . PRO A 1 110 ? -9.189 14.584 14.928 1.00 90.00 110 PRO A O 1
ATOM 826 N N . PRO A 1 111 ? -9.557 16.316 16.317 1.00 84.88 111 PRO A N 1
ATOM 827 C CA . PRO A 1 111 ? -10.998 16.383 16.048 1.00 84.88 111 PRO A CA 1
ATOM 828 C C . PRO A 1 111 ? -11.302 16.738 14.585 1.00 84.88 111 PRO A C 1
ATOM 830 O O . PRO A 1 111 ? -12.382 16.449 14.080 1.00 84.88 111 PRO A O 1
ATOM 833 N N . PHE A 1 112 ? -10.343 17.365 13.899 1.00 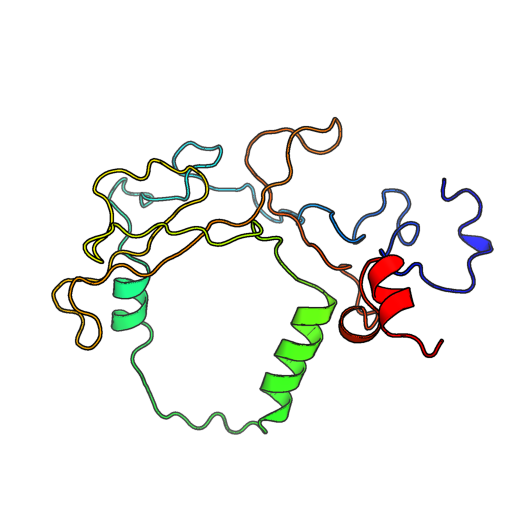83.94 112 PHE A N 1
ATOM 834 C CA . PHE A 1 112 ? -10.393 17.634 12.473 1.00 83.94 112 PHE A CA 1
ATOM 835 C C . PHE A 1 112 ? -9.022 17.389 11.842 1.00 83.94 112 PHE A C 1
ATOM 837 O O . PHE A 1 112 ? -8.002 17.896 12.316 1.00 83.94 112 PHE A O 1
ATOM 844 N N . VAL A 1 113 ? -8.997 16.638 10.744 1.00 84.38 113 VAL A N 1
ATOM 845 C CA . VAL A 1 113 ? -7.768 16.349 10.002 1.00 84.38 113 VAL A CA 1
ATOM 846 C C . VAL A 1 113 ? -7.494 17.490 9.021 1.00 84.38 113 VAL A C 1
ATOM 848 O O . VAL A 1 113 ? -8.104 17.573 7.961 1.00 84.38 113 VAL A O 1
ATOM 851 N N . GLN A 1 114 ? -6.560 18.377 9.374 1.00 80.12 114 GLN A N 1
ATOM 852 C CA . GLN A 1 114 ? -6.197 19.532 8.538 1.00 80.12 114 GLN A CA 1
ATOM 853 C C . GLN A 1 114 ? -5.354 19.149 7.315 1.00 80.12 114 GLN A C 1
ATOM 855 O O . GLN A 1 114 ? -5.500 19.736 6.246 1.00 80.12 114 GLN A O 1
ATOM 860 N N . ASN A 1 115 ? -4.454 18.174 7.466 1.00 86.38 115 ASN A N 1
ATOM 861 C CA . ASN A 1 115 ? -3.580 17.739 6.383 1.00 86.38 115 ASN A CA 1
ATOM 862 C C . ASN A 1 115 ? -4.300 16.679 5.528 1.00 86.38 115 ASN A C 1
ATOM 864 O O . ASN A 1 115 ? -4.536 15.578 6.024 1.00 86.38 115 ASN A O 1
ATOM 868 N N . PRO A 1 116 ? -4.586 16.931 4.236 1.00 84.38 116 PRO A N 1
ATOM 869 C CA . PRO A 1 116 ? -5.305 15.980 3.383 1.00 84.38 116 PRO A CA 1
ATOM 870 C C . PRO A 1 116 ? -4.539 14.671 3.130 1.00 84.38 116 PRO A C 1
ATOM 872 O O . PRO A 1 116 ? -5.126 13.705 2.639 1.00 84.38 116 PRO A O 1
ATOM 875 N N . LYS A 1 117 ? -3.239 14.621 3.453 1.00 88.56 117 LYS A N 1
ATOM 876 C CA . LYS A 1 117 ? -2.414 13.404 3.419 1.00 88.56 117 LYS A CA 1
ATOM 877 C C . LYS A 1 117 ? -2.641 12.512 4.634 1.00 88.56 117 LYS A C 1
ATOM 879 O O . LYS A 1 117 ? -2.208 11.370 4.621 1.00 88.56 117 LYS A O 1
ATOM 884 N N . CYS A 1 118 ? -3.272 13.011 5.687 1.00 91.38 118 CYS A N 1
ATOM 885 C CA . CYS A 1 118 ? -3.433 12.285 6.933 1.00 91.38 118 CYS A CA 1
ATOM 886 C C . CYS A 1 118 ? -4.747 11.516 6.982 1.00 91.38 118 CYS A C 1
ATOM 888 O O . CYS A 1 118 ? -5.768 11.960 6.459 1.00 91.38 118 CYS A O 1
ATOM 890 N N . PHE A 1 119 ? -4.708 10.351 7.622 1.00 93.62 119 PHE A N 1
ATOM 891 C CA . PHE A 1 119 ? -5.897 9.578 7.960 1.00 93.62 119 PHE A CA 1
ATOM 892 C C . PHE A 1 119 ? -5.625 8.753 9.230 1.00 93.62 119 PHE A C 1
ATOM 894 O O . PHE A 1 119 ? -5.489 7.536 9.147 1.00 93.62 119 PHE A O 1
ATOM 901 N N . PRO A 1 120 ? -5.437 9.422 10.386 1.00 95.00 120 PRO A N 1
ATOM 902 C CA . PRO A 1 120 ? -5.036 8.767 11.629 1.00 95.00 120 PRO A CA 1
ATOM 903 C C . P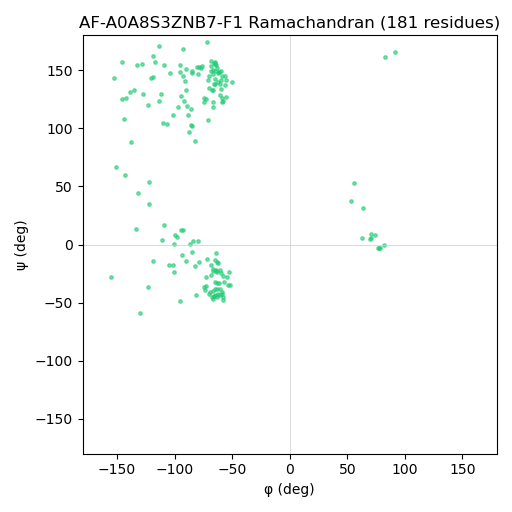RO A 1 120 ? -6.057 7.712 12.066 1.00 95.00 120 PRO A C 1
ATOM 905 O O . PRO A 1 120 ? -7.255 7.862 11.831 1.00 95.00 120 PRO A O 1
ATOM 908 N N . ILE A 1 121 ? -5.581 6.661 12.732 1.00 95.81 121 ILE A N 1
ATOM 909 C CA . ILE A 1 121 ? -6.439 5.571 13.202 1.00 95.81 121 ILE A CA 1
ATOM 910 C C . ILE A 1 121 ? -6.779 5.809 14.669 1.00 95.81 121 ILE A C 1
ATOM 912 O O . ILE A 1 121 ? -5.898 5.807 15.531 1.00 95.81 121 ILE A O 1
ATOM 916 N N . GLU A 1 122 ? -8.071 5.967 14.935 1.00 94.00 122 GLU A N 1
ATOM 917 C CA . GLU A 1 122 ? -8.614 6.080 16.284 1.00 94.00 122 GLU A CA 1
ATOM 918 C C . GLU A 1 122 ? -8.573 4.728 17.007 1.00 94.00 122 GLU A C 1
ATOM 920 O O . GLU A 1 122 ? -9.101 3.718 16.518 1.00 94.00 122 GLU A O 1
ATOM 925 N N . VAL A 1 123 ? -7.948 4.708 18.185 1.00 95.94 123 VAL A N 1
ATOM 926 C CA . VAL A 1 123 ? -7.933 3.539 19.065 1.00 95.94 123 VAL A CA 1
ATOM 927 C C . VAL A 1 123 ? -9.057 3.661 20.094 1.00 95.94 123 VAL A C 1
ATOM 929 O O . VAL A 1 123 ? -9.144 4.682 20.780 1.00 95.94 123 VAL A O 1
ATOM 932 N N . PRO A 1 124 ? -9.909 2.631 20.240 1.00 92.94 124 PRO A N 1
ATOM 933 C CA . PRO A 1 124 ? -10.966 2.641 21.240 1.00 92.94 124 PRO A CA 1
ATOM 934 C C . PRO A 1 124 ? -10.430 2.855 22.669 1.00 92.94 124 PRO A C 1
ATOM 936 O O . PRO A 1 124 ? -9.376 2.313 23.015 1.00 92.94 124 PRO A O 1
ATOM 939 N N . PRO A 1 125 ? -11.160 3.567 23.549 1.00 92.88 125 PRO A N 1
ATOM 940 C CA . PRO A 1 125 ? -10.749 3.754 24.945 1.00 92.88 125 PRO A CA 1
ATOM 941 C C . PRO A 1 125 ? -10.596 2.449 25.738 1.00 92.88 125 PRO A C 1
ATOM 943 O O . PRO A 1 125 ? -9.860 2.404 26.715 1.00 92.88 125 PRO A O 1
ATOM 946 N N . ASN A 1 126 ? -11.290 1.388 25.321 1.00 92.69 126 ASN A N 1
ATOM 947 C CA . ASN A 1 126 ? -11.228 0.054 25.916 1.00 92.69 126 ASN A CA 1
ATOM 948 C C . ASN A 1 126 ? -10.194 -0.873 25.244 1.00 92.69 126 ASN A C 1
ATOM 950 O O . ASN A 1 126 ? -10.236 -2.082 25.470 1.00 92.69 126 ASN A O 1
ATOM 954 N N . ASP A 1 127 ? -9.298 -0.348 24.401 1.00 94.69 127 ASP A N 1
ATOM 955 C CA . ASP A 1 127 ? -8.184 -1.128 23.859 1.00 94.69 127 ASP A CA 1
ATOM 956 C C . ASP A 1 127 ? -7.281 -1.633 25.002 1.00 94.69 127 ASP A C 1
ATOM 958 O O . ASP A 1 127 ? -6.837 -0.832 25.825 1.00 94.69 127 ASP A O 1
ATOM 962 N N . PRO A 1 128 ? -6.968 -2.938 25.066 1.00 92.81 128 PRO A N 1
ATOM 963 C CA . PRO A 1 128 ? -6.196 -3.511 26.171 1.00 92.81 128 PRO A CA 1
ATOM 964 C C . PRO A 1 128 ? -4.709 -3.121 26.168 1.00 92.81 128 PRO A C 1
ATOM 966 O O . PRO A 1 128 ? -4.009 -3.386 27.141 1.00 92.81 128 PRO A O 1
ATOM 969 N N . THR A 1 129 ? -4.205 -2.544 25.075 1.00 92.25 129 THR A N 1
ATOM 970 C CA . THR A 1 129 ? -2.771 -2.297 24.847 1.00 92.25 129 THR A CA 1
ATOM 971 C C . THR A 1 129 ? -2.433 -0.835 24.573 1.00 92.25 129 THR A C 1
ATOM 973 O O . THR A 1 129 ? -1.385 -0.371 25.009 1.00 92.25 129 THR A O 1
ATOM 976 N N . LEU A 1 130 ? -3.292 -0.105 23.855 1.00 91.81 130 LEU A N 1
ATOM 977 C CA . LEU A 1 130 ? -3.042 1.272 23.407 1.00 91.81 130 LEU A CA 1
ATOM 978 C C . LEU A 1 130 ? -4.236 2.209 23.699 1.00 91.81 130 LEU A C 1
ATOM 980 O O . LEU A 1 130 ? -4.629 2.976 22.816 1.00 91.81 130 LEU A O 1
ATOM 984 N N . PRO A 1 131 ? -4.855 2.151 24.895 1.00 89.62 131 PRO A N 1
ATOM 985 C CA . PRO A 1 131 ? -6.115 2.841 25.170 1.00 89.62 131 PRO A CA 1
ATOM 986 C C . PRO A 1 131 ? -6.001 4.350 24.930 1.00 89.62 131 PRO A C 1
ATOM 988 O O . PRO A 1 131 ? -5.158 5.026 25.518 1.00 89.62 131 PRO A O 1
ATOM 991 N N . GLY A 1 132 ? -6.868 4.878 24.061 1.00 83.75 132 GLY A N 1
ATOM 992 C CA . GLY A 1 132 ? -6.963 6.315 23.783 1.00 83.75 132 GLY A CA 1
ATOM 993 C C . GLY A 1 132 ? -5.785 6.928 23.011 1.00 83.75 132 GLY A C 1
ATOM 994 O O . GLY A 1 132 ? -5.729 8.151 22.881 1.00 83.75 132 GLY A O 1
ATOM 995 N N . ILE A 1 133 ? -4.859 6.115 22.489 1.00 91.44 133 ILE A N 1
ATOM 996 C CA . ILE A 1 133 ? -3.737 6.581 21.660 1.00 91.44 133 ILE A CA 1
ATOM 997 C C . ILE A 1 133 ? -4.181 6.702 20.193 1.00 91.44 133 ILE A C 1
ATOM 999 O O . ILE A 1 133 ? -5.007 5.944 19.706 1.00 91.44 133 ILE A O 1
ATOM 1003 N N . CYS A 1 134 ? -3.624 7.646 19.445 1.00 93.88 134 CYS A N 1
ATOM 1004 C CA . CYS A 1 134 ? -3.764 7.724 17.995 1.00 93.88 134 CYS A CA 1
ATOM 1005 C C . CYS A 1 134 ? -2.649 6.948 17.299 1.00 93.88 134 CYS A C 1
ATOM 1007 O O . CYS A 1 134 ? -1.470 7.138 17.604 1.00 93.88 134 CYS A O 1
ATOM 1009 N N . LEU A 1 135 ? -3.001 6.121 16.309 1.00 95.19 135 LEU A N 1
ATOM 1010 C CA . LEU A 1 135 ? -1.994 5.521 15.434 1.00 95.19 135 LEU A CA 1
ATOM 1011 C C . LEU A 1 135 ? -1.787 6.411 14.215 1.00 95.19 135 LEU A C 1
ATOM 1013 O O . LEU A 1 135 ? -2.719 6.720 13.464 1.00 95.19 135 LEU A O 1
ATOM 1017 N N . ASN A 1 136 ? -0.535 6.814 14.019 1.00 94.12 136 ASN A N 1
ATOM 1018 C CA . ASN A 1 136 ? -0.152 7.672 12.915 1.00 94.12 136 ASN A CA 1
ATOM 1019 C C . ASN A 1 136 ? -0.322 6.937 11.583 1.00 94.12 136 ASN A C 1
ATOM 1021 O O . ASN A 1 136 ? 0.298 5.897 11.369 1.00 94.12 136 ASN A O 1
ATOM 1025 N N . PHE A 1 137 ? -1.117 7.496 10.672 1.00 94.06 137 PHE A N 1
ATOM 1026 C CA . PHE A 1 137 ? -1.308 6.920 9.347 1.00 94.06 137 PHE A CA 1
ATOM 1027 C C . PHE A 1 137 ? -1.405 8.008 8.277 1.00 94.06 137 PHE A C 1
ATOM 1029 O O . PHE A 1 137 ? -2.206 8.946 8.361 1.00 94.06 137 PHE A O 1
ATOM 1036 N N . VAL A 1 138 ? -0.555 7.856 7.264 1.00 92.94 138 VAL A N 1
ATOM 1037 C CA . VAL A 1 138 ? -0.401 8.769 6.132 1.00 92.94 138 VAL A CA 1
ATOM 1038 C C . VAL A 1 138 ? -0.914 8.048 4.894 1.00 92.94 138 VAL A C 1
ATOM 1040 O O . VAL A 1 138 ? -0.530 6.917 4.608 1.00 92.94 138 VAL A O 1
ATOM 1043 N N . ARG A 1 139 ? -1.795 8.710 4.155 1.00 92.50 139 ARG A N 1
ATOM 1044 C CA . ARG A 1 139 ? -2.388 8.213 2.918 1.00 92.50 139 ARG A CA 1
ATOM 1045 C C . ARG A 1 139 ? -1.316 8.050 1.842 1.00 92.50 139 ARG A C 1
ATOM 1047 O O . ARG A 1 139 ? -0.353 8.812 1.775 1.00 92.50 139 ARG A O 1
ATOM 1054 N N . SER A 1 140 ? -1.528 7.089 0.956 1.00 92.75 140 SER A N 1
ATOM 1055 C CA . SER A 1 140 ? -0.708 6.893 -0.237 1.00 92.75 140 SER A CA 1
ATOM 1056 C C . SER A 1 140 ? -0.796 8.075 -1.204 1.00 92.75 140 SER A C 1
ATOM 1058 O O . SER A 1 140 ? -1.808 8.780 -1.265 1.00 92.75 140 SER A O 1
ATOM 1060 N N . VAL A 1 141 ? 0.248 8.248 -2.011 1.00 89.19 141 VAL A N 1
ATOM 1061 C CA . VAL A 1 141 ? 0.263 9.204 -3.119 1.00 89.19 141 VAL A CA 1
ATOM 1062 C C . VAL A 1 141 ? -0.719 8.737 -4.190 1.00 89.19 141 VAL A C 1
ATOM 1064 O O . VAL A 1 141 ? -0.739 7.569 -4.584 1.00 89.19 141 VAL A O 1
ATOM 1067 N N . ALA A 1 142 ? -1.541 9.670 -4.661 1.00 86.75 142 ALA A N 1
ATOM 1068 C CA . ALA A 1 142 ? -2.406 9.467 -5.810 1.00 86.75 142 ALA A CA 1
ATOM 1069 C C . ALA A 1 142 ? -1.732 9.994 -7.083 1.00 86.75 142 ALA A C 1
ATOM 1071 O O . ALA A 1 142 ? -0.999 10.984 -7.051 1.00 86.75 142 ALA A O 1
ATOM 1072 N N . ALA A 1 143 ? -2.023 9.351 -8.206 1.00 82.38 143 ALA A N 1
ATOM 1073 C CA . ALA A 1 143 ? -1.771 9.880 -9.529 1.00 82.38 143 ALA A CA 1
ATOM 1074 C C . ALA A 1 143 ? -2.524 11.208 -9.680 1.00 82.38 143 ALA A C 1
ATOM 1076 O O . ALA A 1 143 ? -3.741 11.249 -9.501 1.00 82.38 143 ALA A O 1
ATOM 1077 N N . ASN A 1 144 ? -1.810 12.286 -9.995 1.00 68.06 144 ASN A N 1
ATOM 1078 C CA . ASN A 1 144 ? -2.406 13.602 -10.194 1.00 68.06 144 ASN A CA 1
ATOM 1079 C C . ASN A 1 144 ? -2.262 14.044 -11.656 1.00 68.06 144 ASN A C 1
ATOM 1081 O O . ASN A 1 144 ? -1.148 14.160 -12.158 1.00 68.06 144 ASN A O 1
ATOM 1085 N N . GLY A 1 145 ? -3.398 14.349 -12.292 1.00 54.75 145 GLY A N 1
ATOM 1086 C CA . GLY A 1 145 ? -3.550 15.437 -13.265 1.00 54.75 145 GLY A CA 1
ATOM 1087 C C . GLY A 1 145 ? -2.614 15.458 -14.477 1.00 54.75 145 GLY A C 1
ATOM 1088 O O . GLY A 1 145 ? -2.020 16.495 -14.750 1.00 54.75 145 GLY A O 1
ATOM 1089 N N . SER A 1 146 ? -2.528 14.361 -15.229 1.00 53.12 146 SER A N 1
ATOM 1090 C CA . SER A 1 146 ? -2.041 14.389 -16.622 1.00 53.12 146 SER A CA 1
ATOM 1091 C C . SER A 1 146 ? -3.150 13.908 -17.559 1.00 53.12 146 SER A C 1
ATOM 1093 O O . SER A 1 146 ? -4.076 13.245 -17.092 1.00 53.12 146 SER A O 1
ATOM 1095 N N . ASP A 1 147 ? -3.057 14.189 -18.863 1.00 50.25 147 ASP A N 1
ATOM 1096 C CA . ASP A 1 147 ? -4.076 13.804 -19.863 1.00 50.25 147 ASP A CA 1
ATOM 1097 C C . ASP A 1 147 ? -4.425 12.302 -19.843 1.00 50.25 147 ASP A C 1
ATOM 1099 O O . ASP A 1 147 ? -5.527 11.907 -20.213 1.00 50.25 147 ASP A O 1
ATOM 1103 N N . ASN A 1 148 ? -3.510 11.457 -19.349 1.00 56.47 148 ASN A N 1
ATOM 1104 C CA . ASN A 1 148 ? -3.698 10.009 -19.232 1.00 56.47 148 ASN A CA 1
ATOM 1105 C C . ASN A 1 148 ? -4.310 9.553 -17.892 1.00 56.47 148 ASN A C 1
ATOM 1107 O O . ASN A 1 148 ? -4.743 8.406 -17.790 1.00 56.47 148 ASN A O 1
ATOM 1111 N N . TYR A 1 149 ? -4.340 10.415 -16.868 1.00 62.44 149 TYR A N 1
ATOM 1112 C CA . TYR A 1 149 ? -4.817 10.097 -15.517 1.00 62.44 149 TYR A CA 1
ATOM 1113 C C . TYR A 1 149 ? -5.668 11.253 -14.972 1.00 62.44 149 TYR A C 1
ATOM 1115 O O . TYR A 1 149 ? -5.131 12.162 -14.322 1.00 62.44 149 TYR A O 1
ATOM 1123 N N . PRO A 1 150 ? -6.988 11.250 -15.249 1.00 58.72 150 PRO A N 1
ATOM 1124 C CA . PRO A 1 150 ? -7.879 12.310 -14.802 1.00 58.72 150 PRO A CA 1
ATOM 1125 C C . PRO A 1 150 ? -7.846 12.427 -13.277 1.00 58.72 150 PRO A C 1
ATOM 1127 O O . PRO A 1 150 ? -7.716 11.442 -12.555 1.00 58.72 150 PRO A O 1
ATOM 1130 N N . ALA A 1 151 ? -7.970 13.658 -12.782 1.00 62.38 151 ALA A N 1
ATOM 1131 C CA . ALA A 1 151 ? -7.711 13.995 -11.384 1.00 62.38 151 ALA A CA 1
ATOM 1132 C C . ALA A 1 151 ? -8.627 13.289 -10.361 1.00 62.38 151 ALA A C 1
ATOM 1134 O O . ALA A 1 151 ? -8.336 13.342 -9.164 1.00 62.38 151 ALA A O 1
ATOM 1135 N N . LYS A 1 152 ? -9.756 12.697 -10.791 1.00 75.06 152 LYS A N 1
ATOM 1136 C CA . LYS A 1 152 ? -10.786 12.118 -9.916 1.00 75.06 152 LYS A CA 1
ATOM 1137 C C . LYS A 1 152 ? -11.564 10.986 -10.616 1.00 75.06 152 LYS A C 1
ATOM 1139 O O . LYS A 1 152 ? -11.886 11.143 -11.794 1.00 75.06 152 LYS A O 1
ATOM 1144 N N . PRO A 1 153 ? -11.953 9.921 -9.891 1.00 86.62 153 PRO A N 1
ATOM 1145 C CA . PRO A 1 153 ? -11.576 9.621 -8.505 1.00 86.62 153 PRO A CA 1
ATOM 1146 C C . PRO A 1 153 ? -10.089 9.252 -8.366 1.00 86.62 153 PRO A C 1
ATOM 1148 O O . PRO A 1 153 ? -9.457 8.841 -9.335 1.00 86.62 153 PRO A O 1
ATOM 1151 N N . GLN A 1 154 ? -9.519 9.399 -7.167 1.00 88.69 154 GLN A N 1
ATOM 1152 C CA . GLN A 1 154 ? -8.090 9.154 -6.938 1.00 88.69 154 GLN A CA 1
ATOM 1153 C C . GLN A 1 154 ? -7.680 7.697 -7.224 1.00 88.69 154 GLN A C 1
ATOM 1155 O O . GLN A 1 154 ? -8.352 6.731 -6.845 1.00 88.69 154 GLN A O 1
ATOM 1160 N N . ILE A 1 155 ? -6.512 7.531 -7.848 1.00 90.94 155 ILE A N 1
ATOM 1161 C CA . ILE A 1 155 ? -5.884 6.229 -8.108 1.00 90.94 155 ILE A CA 1
ATOM 1162 C C . ILE A 1 155 ? -4.456 6.278 -7.576 1.00 90.94 155 ILE A C 1
ATOM 1164 O O . ILE A 1 155 ? -3.733 7.227 -7.853 1.00 90.94 155 ILE A O 1
ATOM 1168 N N . GLN A 1 156 ? -4.056 5.290 -6.782 1.00 92.12 156 GLN A N 1
ATOM 1169 C CA . GLN A 1 156 ? -2.721 5.229 -6.184 1.00 92.12 156 GLN A CA 1
ATOM 1170 C C . GLN A 1 156 ? -1.676 4.790 -7.218 1.00 92.12 156 GLN A C 1
ATOM 1172 O O . GLN A 1 156 ? -2.006 4.098 -8.182 1.00 92.12 156 GLN A O 1
ATOM 1177 N N . LEU A 1 157 ? -0.423 5.197 -7.011 1.00 92.31 157 LEU A N 1
ATOM 1178 C CA . LEU A 1 157 ? 0.707 4.822 -7.864 1.00 92.31 157 LEU A CA 1
ATOM 1179 C C . LEU A 1 157 ? 1.395 3.555 -7.356 1.00 92.3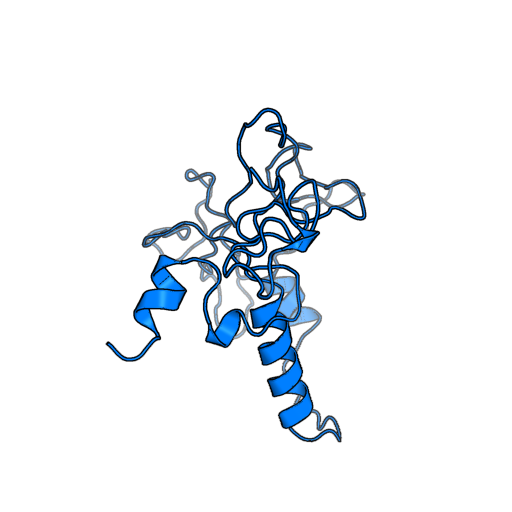1 157 LEU A C 1
ATOM 1181 O O . LEU A 1 157 ? 1.612 3.415 -6.150 1.00 92.31 157 LEU A O 1
ATOM 1185 N N . ASN A 1 158 ? 1.796 2.693 -8.288 1.00 95.38 158 ASN A N 1
ATOM 1186 C CA . ASN A 1 158 ? 2.790 1.658 -8.044 1.00 95.38 158 ASN A CA 1
ATOM 1187 C C . ASN A 1 158 ? 4.179 2.235 -8.347 1.00 95.38 158 ASN A C 1
ATOM 1189 O O . ASN A 1 158 ? 4.418 2.679 -9.468 1.00 95.38 158 ASN A O 1
ATOM 1193 N N . SER A 1 159 ? 5.083 2.289 -7.371 1.00 95.25 159 SER A N 1
ATOM 1194 C CA . SER A 1 159 ? 6.438 2.828 -7.553 1.00 95.25 159 SER A CA 1
ATOM 1195 C C . SER A 1 159 ? 7.439 1.808 -8.100 1.00 95.25 159 SER A C 1
ATOM 1197 O O . SER A 1 159 ? 8.558 2.200 -8.413 1.00 95.25 159 SER A O 1
ATOM 1199 N N . VAL A 1 160 ? 7.049 0.538 -8.222 1.00 97.56 160 VAL A N 1
ATOM 1200 C CA . VAL A 1 160 ? 7.846 -0.532 -8.846 1.00 97.56 160 VAL A CA 1
ATOM 1201 C C . VAL A 1 160 ? 7.181 -1.032 -10.126 1.00 97.56 160 VAL A C 1
ATOM 1203 O O . VAL A 1 160 ? 6.048 -0.646 -10.444 1.00 97.56 160 VAL A O 1
ATOM 1206 N N . THR A 1 161 ? 7.892 -1.859 -10.890 1.00 97.94 161 THR A N 1
ATOM 1207 C CA . THR A 1 161 ? 7.326 -2.527 -1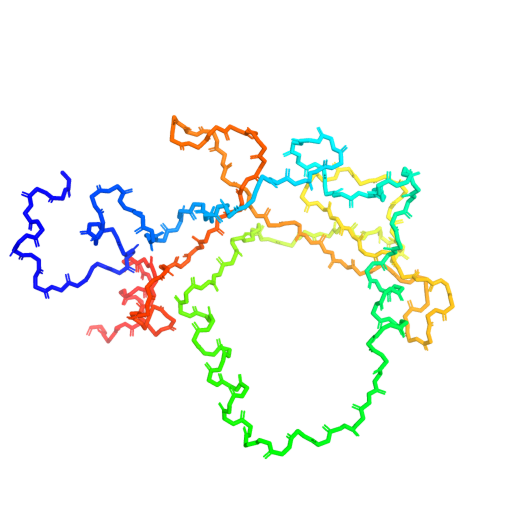2.065 1.00 97.94 161 THR A CA 1
ATOM 1208 C C . THR A 1 161 ? 6.224 -3.501 -11.623 1.00 97.94 161 THR A C 1
ATOM 1210 O O . THR A 1 161 ? 6.131 -3.901 -10.469 1.00 97.94 161 THR A O 1
ATOM 1213 N N . SER A 1 162 ? 5.297 -3.842 -12.519 1.00 97.62 162 SER A N 1
ATOM 1214 C CA . SER A 1 162 ? 4.243 -4.838 -12.234 1.00 97.62 162 SER A CA 1
ATOM 1215 C C . SER A 1 162 ? 4.592 -6.229 -12.769 1.00 97.62 162 SER A C 1
ATOM 1217 O O . SER A 1 162 ? 3.739 -7.117 -12.791 1.00 97.62 162 SER A O 1
ATOM 1219 N N . PHE A 1 163 ? 5.811 -6.402 -13.277 1.00 97.56 163 PHE A N 1
ATOM 1220 C CA . PHE A 1 163 ? 6.298 -7.658 -13.830 1.00 97.56 163 PHE A CA 1
ATOM 1221 C C . PHE A 1 163 ? 7.065 -8.421 -12.754 1.00 97.56 163 PHE A C 1
ATOM 1223 O O . PHE A 1 163 ? 7.612 -7.822 -11.843 1.00 97.56 163 PHE A O 1
ATOM 1230 N N . VAL A 1 164 ? 7.126 -9.746 -12.877 1.00 98.12 164 VAL A N 1
ATOM 1231 C CA . VAL A 1 164 ? 8.063 -10.547 -12.081 1.00 98.12 164 VAL A CA 1
ATOM 1232 C C . VAL A 1 164 ? 9.411 -10.490 -12.795 1.00 98.12 164 VAL A C 1
ATOM 1234 O O . VAL A 1 164 ? 9.657 -11.268 -13.724 1.00 98.12 164 VAL A O 1
ATOM 1237 N N . ASP A 1 165 ? 10.218 -9.486 -12.462 1.00 97.31 165 ASP A N 1
ATOM 1238 C CA . ASP A 1 165 ? 11.481 -9.178 -13.140 1.00 97.31 165 ASP A CA 1
ATOM 1239 C C . ASP A 1 165 ? 12.657 -8.919 -12.187 1.00 97.31 165 ASP A C 1
ATOM 1241 O O . ASP A 1 165 ? 13.731 -8.511 -12.637 1.00 97.31 165 ASP A O 1
ATOM 1245 N N . CYS A 1 166 ? 12.494 -9.270 -10.907 1.00 97.38 166 CYS A N 1
ATOM 1246 C CA . CYS A 1 166 ? 13.492 -9.083 -9.859 1.00 97.38 166 CYS A CA 1
ATOM 1247 C C . CYS A 1 166 ? 13.821 -7.598 -9.595 1.00 97.38 166 CYS A C 1
ATOM 1249 O O . CYS A 1 166 ? 14.952 -7.265 -9.221 1.00 97.38 166 CYS A O 1
ATOM 1251 N N . SER A 1 167 ? 12.862 -6.690 -9.774 1.00 97.19 167 SER A N 1
ATOM 1252 C CA . SER A 1 167 ? 13.031 -5.254 -9.526 1.00 97.19 167 SER A CA 1
ATOM 1253 C C . SER A 1 167 ? 13.334 -4.918 -8.060 1.00 97.19 167 SER A C 1
ATOM 1255 O O . SER A 1 167 ? 13.998 -3.924 -7.776 1.00 97.19 167 SER A O 1
ATOM 1257 N N . GLN A 1 168 ? 12.958 -5.777 -7.112 1.00 95.94 168 GLN A N 1
ATOM 1258 C CA . GLN A 1 168 ? 13.378 -5.694 -5.710 1.00 95.94 168 GLN A CA 1
ATOM 1259 C C . GLN A 1 168 ? 14.877 -5.977 -5.500 1.00 95.94 168 GLN A C 1
ATOM 1261 O O . GLN A 1 168 ? 15.415 -5.629 -4.450 1.00 95.94 168 GLN A O 1
ATOM 1266 N N . ILE A 1 169 ? 15.554 -6.599 -6.475 1.00 97.44 169 ILE A N 1
ATOM 1267 C CA . ILE A 1 169 ? 17.018 -6.763 -6.504 1.00 97.44 169 ILE A CA 1
ATOM 1268 C C . ILE A 1 169 ? 17.661 -5.642 -7.327 1.00 97.44 169 ILE A C 1
ATOM 1270 O O . ILE A 1 169 ? 18.630 -5.030 -6.882 1.00 97.44 169 ILE A O 1
ATOM 1274 N N . TYR A 1 170 ? 17.145 -5.386 -8.531 1.00 96.88 170 TYR A N 1
ATOM 1275 C CA . TYR A 1 170 ? 17.799 -4.513 -9.514 1.00 96.88 170 TYR A CA 1
ATOM 1276 C C . TYR A 1 170 ? 17.342 -3.052 -9.474 1.00 96.88 170 TYR A C 1
ATOM 1278 O O . TYR A 1 170 ? 17.954 -2.212 -10.124 1.00 96.88 170 TYR A O 1
ATOM 1286 N N . GLY A 1 171 ? 16.298 -2.729 -8.715 1.00 97.06 171 GLY A N 1
ATOM 1287 C CA . GLY A 1 171 ? 15.651 -1.423 -8.720 1.00 97.06 171 GLY A CA 1
ATOM 1288 C C . GLY A 1 171 ? 14.640 -1.252 -9.856 1.00 97.06 171 GLY A C 1
ATOM 1289 O O . GLY A 1 171 ? 14.661 -1.961 -10.858 1.00 97.06 171 GLY A O 1
ATOM 1290 N N . SER A 1 172 ? 13.760 -0.261 -9.695 1.00 97.56 172 SER A N 1
ATOM 1291 C CA . SER A 1 172 ? 12.740 0.118 -10.690 1.00 97.56 172 SER A CA 1
ATOM 1292 C C . SER A 1 172 ? 13.020 1.463 -11.373 1.00 97.56 172 SER A C 1
ATOM 1294 O O . SER A 1 172 ? 12.121 2.080 -11.941 1.00 97.56 172 SER A O 1
ATOM 1296 N N . SER A 1 173 ? 14.258 1.951 -11.278 1.00 96.69 173 SER A N 1
ATOM 1297 C CA . SER A 1 173 ? 14.743 3.146 -11.970 1.00 96.69 173 SER A CA 1
ATOM 1298 C C . SER A 1 173 ? 16.212 2.967 -12.345 1.00 96.69 173 SER A C 1
ATOM 1300 O O . SER A 1 173 ? 16.920 2.166 -11.726 1.00 96.69 173 SER A O 1
ATOM 1302 N N . ASP A 1 174 ? 16.678 3.706 -13.350 1.00 95.75 174 ASP A N 1
ATOM 1303 C CA . ASP A 1 174 ? 18.071 3.619 -13.799 1.00 95.75 174 ASP A CA 1
ATOM 1304 C C . ASP A 1 174 ? 19.050 4.087 -12.712 1.00 95.75 174 ASP A C 1
ATOM 1306 O O . ASP A 1 174 ? 20.137 3.526 -12.576 1.00 95.75 174 ASP A O 1
ATOM 1310 N N . GLU A 1 175 ? 18.648 5.055 -11.884 1.00 96.19 175 GLU A N 1
ATOM 1311 C CA . GLU A 1 175 ? 19.451 5.565 -10.770 1.00 96.19 175 GLU A CA 1
ATOM 1312 C C . GLU A 1 175 ? 19.652 4.501 -9.687 1.00 96.19 175 GLU A C 1
ATOM 1314 O O . GLU A 1 175 ? 20.778 4.279 -9.237 1.00 96.19 175 GLU A O 1
ATOM 1319 N N . VAL A 1 176 ? 18.577 3.809 -9.284 1.00 96.38 176 VAL A N 1
ATOM 1320 C CA . VAL A 1 176 ? 18.673 2.729 -8.289 1.00 96.38 176 VAL A CA 1
ATOM 1321 C C . VAL A 1 176 ? 19.477 1.568 -8.862 1.00 96.38 176 VAL A C 1
ATOM 1323 O O . VAL A 1 176 ? 20.389 1.082 -8.194 1.00 96.38 176 VAL A O 1
ATOM 1326 N N . ALA A 1 177 ? 19.212 1.180 -10.111 1.00 96.81 177 ALA A N 1
ATOM 1327 C CA . ALA A 1 177 ? 19.929 0.098 -10.774 1.00 96.81 177 ALA A CA 1
ATOM 1328 C C . ALA A 1 177 ? 21.433 0.365 -10.896 1.00 96.81 177 ALA A C 1
ATOM 1330 O O . ALA A 1 177 ? 22.231 -0.555 -10.728 1.00 96.81 177 ALA A O 1
ATOM 1331 N N . ALA A 1 178 ? 21.833 1.610 -11.162 1.00 96.44 178 ALA A N 1
ATOM 1332 C CA . ALA A 1 178 ? 23.238 2.003 -11.151 1.00 96.44 178 ALA A CA 1
ATOM 1333 C C . ALA A 1 178 ? 23.840 1.935 -9.736 1.00 96.44 178 ALA A C 1
ATOM 1335 O O . ALA A 1 178 ? 24.956 1.454 -9.579 1.00 96.44 178 ALA A O 1
ATOM 1336 N N . SER A 1 179 ? 23.094 2.356 -8.707 1.00 97.12 179 SER A N 1
ATOM 1337 C CA . SER A 1 179 ? 23.579 2.403 -7.315 1.00 97.12 179 SER A CA 1
ATOM 1338 C C . SER A 1 179 ? 23.868 1.036 -6.682 1.00 97.12 179 SER A C 1
ATOM 1340 O O . SER A 1 179 ? 24.637 0.962 -5.726 1.00 97.12 179 SER A O 1
ATOM 1342 N N . VAL A 1 180 ? 23.261 -0.037 -7.199 1.00 97.00 180 VAL A N 1
ATOM 1343 C CA . VAL A 1 180 ? 23.426 -1.412 -6.688 1.00 97.00 180 VAL A CA 1
ATOM 1344 C C . VAL A 1 180 ? 24.407 -2.253 -7.511 1.00 97.00 180 VAL A C 1
ATOM 1346 O O . VAL A 1 180 ? 24.609 -3.429 -7.209 1.00 97.00 180 VAL A O 1
ATOM 1349 N N . ARG A 1 181 ? 25.004 -1.682 -8.565 1.00 95.94 181 ARG A N 1
ATOM 1350 C CA . ARG A 1 181 ? 26.036 -2.340 -9.376 1.00 95.94 181 ARG A CA 1
ATOM 1351 C C . ARG A 1 181 ? 27.419 -2.040 -8.813 1.00 95.94 181 ARG A C 1
ATOM 1353 O O . ARG A 1 181 ? 27.643 -0.997 -8.205 1.00 95.94 181 ARG A O 1
ATOM 1360 N N . GLU A 1 182 ? 28.337 -2.974 -9.027 1.00 91.81 182 GLU A N 1
ATOM 1361 C CA . GLU A 1 182 ? 29.750 -2.717 -8.769 1.00 91.81 182 GLU A CA 1
ATOM 1362 C C . GLU A 1 182 ? 30.232 -1.550 -9.660 1.00 91.81 182 GLU A C 1
ATOM 1364 O O . GLU A 1 182 ? 29.804 -1.488 -10.819 1.00 91.81 182 GLU A O 1
ATOM 1369 N N . PRO A 1 183 ? 31.045 -0.617 -9.122 1.00 76.75 183 PRO A N 1
ATOM 1370 C CA . PRO A 1 183 ? 31.578 0.525 -9.868 1.00 76.75 183 PRO A CA 1
ATOM 1371 C C . PRO A 1 183 ? 32.418 0.162 -11.097 1.00 76.75 183 PRO A C 1
ATOM 1373 O O . PRO A 1 183 ? 33.157 -0.846 -11.044 1.00 76.75 183 PRO A O 1
#

Mean predicted aligned error: 6.06 Å

Organism: NCBI:txid100452

Nearest PDB structures (foldseek):
  2z5z-assembly1_A  TM=8.225E-01  e=7.250E-11  Bubalus bubalis
  7oih-assembly1_A  TM=8.467E-01  e=4.195E-10  Homo sapiens
  7oih-assembly3_F  TM=8.381E-01  e=3.031E-10  Homo sapiens
  2ikc-assembly1_B  TM=8.263E-01  e=1.923E-10  Ovis aries
  6azp-assembly1_A  TM=8.314E-01  e=5.806E-10  Homo sapiens

Radius of gyration: 20.57 Å; Cα contacts (8 Å, |Δi|>4): 272; chains: 1; bounding box: 58×46×58 Å

Sequence (183 aa):
WCSNQANMMFRKNDGTCNHPNNLGAAGKPFARLLPPEYDDGVSVPRQRGKDGKPLPSARAVSLTLHPPKDVYSGYPIIVMLWGQWLAHDIVATATFTGANTCCGANGGCPPFVQNPKCFPIEVPPNDPTLPGICLNFVRSVAANGSDNYPAKPQIQLNSVTSFVDCSQIYGSSDEVAASVREP

InterPro domains:
  IPR010255 Haem peroxidase superfamily [SSF48113] (8-182)
  IPR019791 Haem peroxidase, animal-type [PF03098] (10-182)
  IPR019791 Haem peroxidase, animal-type [PR00457] (32-43)
  IPR019791 Haem peroxidase, animal-type [PR00457] (78-93)
  IPR019791 Haem peroxidase, animal-type [PS50292] (1-183)
  IPR037120 Haem peroxidase domain superfamily, animal type [G3DSA:1.10.640.10] (2-183)

Secondary structure (DSSP, 8-state):
--TTGGG--S--TT-TTSSTT-TT-TTPBPP-SS----TTSSSSPP-B-TTSPBPPPHHHHHHHHS-------SS-THHHHHHHHHHHHH--B-B--S----S-TTSSPPSS--STTB-PEEPPTT-SSSTTPEEP-BPBPBP--BTTB-SSS--BBBSS-SSSS-HHHH-SSHHHHHHTS--

Solvent-accessible surface area (backbone atoms only — not comparable to full-atom values): 11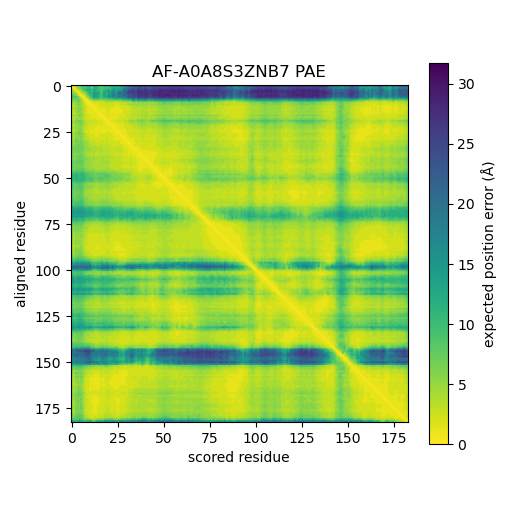027 Å² total; per-residue (Å²): 136,60,91,54,59,93,73,55,91,66,85,50,52,29,30,52,61,77,29,98,84,35,64,50,12,31,66,36,57,60,85,70,95,61,86,83,80,29,64,73,60,35,68,46,72,62,50,56,45,97,84,67,43,76,55,78,40,70,50,53,49,40,60,71,76,57,56,94,73,95,71,88,83,91,66,66,70,62,61,60,52,49,53,52,56,52,42,52,16,40,49,39,74,32,63,71,85,75,94,77,83,39,39,33,96,86,42,28,62,51,98,66,79,83,53,88,53,43,58,48,40,51,35,49,72,82,41,94,84,52,52,50,37,32,44,71,31,70,48,66,38,55,48,71,67,44,100,91,39,64,63,64,54,59,36,46,22,23,53,27,19,54,48,96,72,54,31,69,78,47,27,33,34,70,69,52,33,56,71,76,46,85,133

pLDDT: mean 89.37, std 10.77, range [50.25, 98.5]